Protein AF-K8FF45-F1 (afdb_monomer_lite)

pLDDT: mean 75.23, std 21.47, range [30.33, 97.06]

Foldseek 3Di:
DWDFDFDDDDDDDDDDDDPQRFRFGPDVLADPQLVVLVVVLVVLVVVLVVLVVVLVVLPPQDDPPDPPVVVVVVVVVPPPPPPPPDDDDDDDDDDDDDDDDPDPPDVVVVVVVVVVVCVVVVVVVVVVVVVVVVVVVVVVVVVVVVVVVVVVVVVVVVVSVVVVVVSVVVSVVSVVVSLVSLLVSLVSLLVSLVSSLVSQVVLLVVLWAWDPDPVIGTTHRPDDDPVSVVRSVCSNVVSVVVSVVSNVVSVVSNVVSVVVVVD

InterPro domains:
  IPR006786 Pinin/SDK/MemA protein [PF04696] (108-235)
  IPR039853 Pinin [PTHR12707] (63-254)

Structure (mmCIF, N/CA/C/O backbone):
data_AF-K8FF45-F1
#
_entry.id   AF-K8FF45-F1
#
loop_
_atom_site.group_PDB
_atom_site.id
_atom_site.type_symbol
_atom_site.label_atom_id
_atom_site.label_alt_id
_atom_site.label_comp_id
_atom_site.label_asym_id
_atom_site.label_entity_id
_atom_site.label_seq_id
_atom_site.pdbx_PDB_ins_code
_atom_site.Cartn_x
_atom_site.Cartn_y
_atom_site.Cartn_z
_atom_site.occupancy
_atom_site.B_iso_or_equiv
_atom_site.auth_seq_id
_atom_site.auth_comp_id
_atom_site.auth_asym_id
_atom_site.auth_atom_id
_atom_site.pdbx_PDB_model_num
ATOM 1 N N . MET A 1 1 ? -33.311 -4.507 12.250 1.00 33.06 1 MET A N 1
ATOM 2 C CA . MET A 1 1 ? -34.206 -5.631 12.604 1.00 33.06 1 MET A CA 1
ATOM 3 C C . MET A 1 1 ? -33.525 -6.469 13.678 1.00 33.06 1 MET A C 1
ATOM 5 O O . MET A 1 1 ? -32.513 -7.090 13.396 1.00 33.06 1 MET A O 1
ATOM 9 N N . THR A 1 2 ? -34.001 -6.405 14.920 1.00 33.44 2 THR A N 1
ATOM 10 C CA . THR A 1 2 ? -33.490 -7.193 16.054 1.00 33.44 2 THR A CA 1
ATOM 11 C C . THR A 1 2 ? -34.093 -8.595 16.015 1.00 33.44 2 THR A C 1
ATOM 13 O O . THR A 1 2 ? -35.313 -8.723 16.099 1.00 33.44 2 THR A O 1
ATOM 16 N N . GLN A 1 3 ? -33.271 -9.638 15.885 1.00 30.33 3 GLN A N 1
ATOM 17 C CA . GLN A 1 3 ? -33.731 -11.019 16.048 1.00 30.33 3 GLN A CA 1
ATOM 18 C C . GLN A 1 3 ? -33.554 -11.430 17.513 1.00 30.33 3 GLN A C 1
ATOM 20 O O . GLN A 1 3 ? -32.437 -11.502 18.023 1.00 30.33 3 GLN A O 1
ATOM 25 N N . THR A 1 4 ? -34.669 -11.662 18.202 1.00 32.16 4 THR A N 1
ATOM 26 C CA . THR A 1 4 ? -34.685 -12.222 19.556 1.00 32.16 4 THR A CA 1
ATOM 27 C C . THR A 1 4 ? -34.889 -13.726 19.435 1.00 32.16 4 THR A C 1
ATOM 29 O O . THR A 1 4 ? -36.004 -14.176 19.186 1.00 32.16 4 THR A O 1
ATOM 32 N N . THR A 1 5 ? -33.824 -14.505 19.608 1.00 37.59 5 THR A N 1
ATOM 33 C CA . THR A 1 5 ? -33.909 -15.972 19.601 1.00 37.59 5 THR A CA 1
ATOM 34 C C . THR A 1 5 ? -33.889 -16.486 21.036 1.00 37.59 5 THR A C 1
ATOM 36 O O . THR A 1 5 ? -32.871 -16.417 21.724 1.00 37.59 5 THR A O 1
ATOM 39 N N . THR A 1 6 ? -35.023 -17.003 21.507 1.00 33.28 6 THR A N 1
ATOM 40 C CA . THR A 1 6 ? -35.140 -17.667 22.812 1.00 33.28 6 THR A CA 1
ATOM 41 C C . THR A 1 6 ? -34.757 -19.140 22.664 1.00 33.28 6 THR A C 1
ATOM 43 O O . THR A 1 6 ? -35.472 -19.910 22.033 1.00 33.28 6 THR A O 1
ATOM 46 N N . TYR A 1 7 ? -33.621 -19.545 23.237 1.00 31.34 7 TYR A N 1
ATOM 47 C CA . TYR A 1 7 ? -33.186 -20.945 23.244 1.00 31.34 7 TYR A CA 1
ATOM 48 C C . TYR A 1 7 ? -33.781 -21.700 24.443 1.00 31.34 7 TYR A C 1
ATOM 50 O O . TYR A 1 7 ? -33.418 -21.436 25.591 1.00 31.34 7 TYR A O 1
ATOM 58 N N . HIS A 1 8 ? -34.642 -22.685 24.180 1.00 33.75 8 HIS A N 1
ATOM 59 C CA . HIS A 1 8 ? -35.065 -23.674 25.173 1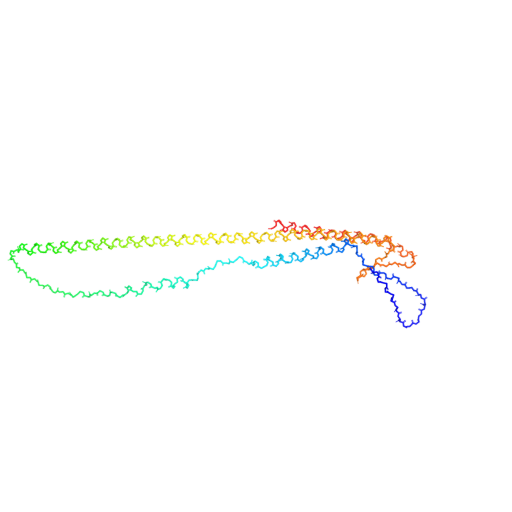.00 33.75 8 HIS A CA 1
ATOM 60 C C . HIS A 1 8 ? -34.064 -24.832 25.205 1.00 33.75 8 HIS A C 1
ATOM 62 O O . HIS A 1 8 ? -34.003 -25.643 24.285 1.00 33.75 8 HIS A O 1
ATOM 68 N N . HIS A 1 9 ? -33.280 -24.924 26.278 1.00 36.09 9 HIS A N 1
ATOM 69 C CA . HIS A 1 9 ? -32.485 -26.118 26.550 1.00 36.09 9 HIS A CA 1
ATOM 70 C C . HIS A 1 9 ? -33.385 -27.153 27.223 1.00 36.09 9 HIS A C 1
ATOM 72 O O . HIS A 1 9 ? -33.679 -27.046 28.412 1.00 36.09 9 HIS A O 1
ATOM 78 N N . SER A 1 10 ? -33.822 -28.154 26.461 1.00 38.34 10 SER A N 1
ATOM 79 C CA . SER A 1 10 ? -34.392 -29.373 27.028 1.00 38.34 10 SER A CA 1
ATOM 80 C C . SER A 1 10 ? -33.254 -30.364 27.269 1.00 38.34 10 SER A C 1
ATOM 82 O O . SER A 1 10 ? -32.722 -30.960 26.334 1.00 38.34 10 SER A O 1
ATOM 84 N N . ARG A 1 11 ? -32.834 -30.507 28.528 1.00 40.84 11 ARG A N 1
ATOM 85 C CA . ARG A 1 11 ? -32.063 -31.662 28.997 1.00 40.84 11 ARG A CA 1
ATOM 86 C C . ARG A 1 11 ? -32.792 -32.246 30.198 1.00 40.84 11 ARG A C 1
ATOM 88 O O . ARG A 1 11 ? -32.971 -31.566 31.204 1.00 40.84 11 ARG A O 1
ATOM 95 N N . GLY A 1 12 ? -33.236 -33.491 30.051 1.00 36.78 12 GLY A N 1
ATOM 96 C CA . GLY A 1 12 ? -33.755 -34.295 31.149 1.00 36.78 12 GLY A CA 1
ATOM 97 C C . GLY A 1 12 ? -32.671 -34.577 32.191 1.00 36.78 12 GLY A C 1
ATOM 98 O O . GLY A 1 12 ? -31.500 -34.735 31.846 1.00 36.78 12 GLY A O 1
ATOM 99 N N . GLY A 1 13 ? -33.088 -34.635 33.456 1.00 32.84 13 GLY A N 1
ATOM 100 C CA . GLY A 1 13 ? -32.248 -34.957 34.611 1.00 32.84 13 GLY A CA 1
ATOM 101 C C . GLY A 1 13 ? -32.478 -33.984 35.766 1.00 32.84 13 GLY A C 1
ATOM 102 O O . GLY A 1 13 ? -31.977 -32.866 35.752 1.00 32.84 13 GLY A O 1
ATOM 103 N N . HIS A 1 14 ? -33.272 -34.405 36.751 1.00 39.03 14 HIS A N 1
ATOM 104 C CA . HIS A 1 14 ? -33.647 -33.641 37.943 1.00 39.03 14 HIS A CA 1
ATOM 105 C C . HIS A 1 14 ? -32.437 -33.113 38.740 1.00 39.03 14 HIS A C 1
ATOM 107 O O . HIS A 1 14 ? -31.579 -33.890 39.141 1.00 39.03 14 HIS A O 1
ATOM 113 N N . THR A 1 15 ? -32.405 -31.810 39.040 1.00 39.34 15 THR A N 1
ATOM 114 C CA . THR A 1 15 ? -32.463 -31.221 40.399 1.00 39.34 15 THR A CA 1
ATOM 115 C C . THR A 1 15 ? -32.411 -29.683 40.311 1.00 39.34 15 THR A C 1
ATOM 117 O O . THR A 1 15 ? -31.692 -29.116 39.500 1.00 39.34 15 THR A O 1
ATOM 120 N N . ASN A 1 16 ? -33.222 -29.029 41.150 1.00 33.03 16 ASN A N 1
ATOM 121 C CA . ASN A 1 16 ? -33.376 -27.584 41.376 1.00 33.03 16 ASN A CA 1
ATOM 122 C C . ASN A 1 16 ? -33.708 -26.665 40.183 1.00 33.03 16 ASN A C 1
ATOM 124 O O . ASN A 1 16 ? -32.866 -26.230 39.400 1.00 33.03 16 ASN A O 1
ATOM 128 N N . GLN A 1 17 ? -34.982 -26.266 40.139 1.00 38.97 17 GLN A N 1
ATOM 129 C CA . GLN A 1 17 ? -35.488 -25.179 39.313 1.00 38.97 17 GLN A CA 1
ATOM 130 C C . GLN A 1 17 ? -34.824 -23.845 39.691 1.00 38.97 17 GLN A C 1
ATOM 132 O O . GLN A 1 17 ? -35.221 -23.178 40.642 1.00 38.97 17 GLN A O 1
ATOM 137 N N . HIS A 1 18 ? -33.888 -23.390 38.867 1.00 33.56 18 HIS A N 1
ATOM 138 C CA . HIS A 1 18 ? -33.707 -21.966 38.622 1.00 33.56 18 HIS A CA 1
ATOM 139 C C . HIS A 1 18 ? -34.060 -21.698 37.161 1.00 33.56 18 HIS A C 1
ATOM 141 O O . HIS A 1 18 ? -33.282 -21.986 36.255 1.00 33.56 18 HIS A O 1
ATOM 147 N N . GLN A 1 19 ? -35.245 -21.129 36.918 1.00 38.09 19 GLN A N 1
ATOM 148 C CA . GLN A 1 19 ? -35.605 -20.537 35.626 1.00 38.09 19 GLN A CA 1
ATOM 149 C C . GLN A 1 19 ? -34.778 -19.257 35.397 1.00 38.09 19 GLN A C 1
ATOM 151 O O . GLN A 1 19 ? -35.269 -18.132 35.457 1.00 38.09 19 GLN A O 1
ATOM 156 N N . GLY A 1 20 ? -33.478 -19.415 35.170 1.00 36.31 20 GLY A N 1
ATOM 157 C CA . GLY A 1 20 ? -32.554 -18.336 34.843 1.00 36.31 20 GLY A CA 1
ATOM 158 C C . GLY A 1 20 ? -32.490 -18.107 33.339 1.00 36.31 20 GLY A C 1
ATOM 159 O O . GLY A 1 20 ? -31.448 -18.330 32.738 1.00 36.31 20 GLY A O 1
ATOM 160 N N . GLY A 1 21 ? -33.586 -17.698 32.694 1.00 39.88 21 GLY A N 1
ATOM 161 C CA . GLY A 1 21 ? -33.514 -17.339 31.272 1.00 39.88 21 GLY A CA 1
ATOM 162 C C . GLY A 1 21 ? -32.612 -16.115 31.097 1.00 39.88 21 GLY A C 1
ATOM 163 O O . GLY A 1 21 ? -33.013 -15.036 31.500 1.00 39.88 21 GLY A O 1
ATOM 164 N N . ALA A 1 22 ? -31.405 -16.232 30.555 1.00 46.12 22 ALA A N 1
ATOM 165 C CA . ALA A 1 22 ? -30.610 -15.060 30.189 1.00 46.12 22 ALA A CA 1
ATOM 166 C C . ALA A 1 22 ? -31.159 -14.484 28.876 1.00 46.12 22 ALA A C 1
ATOM 168 O O . ALA A 1 22 ? -31.323 -15.214 27.900 1.00 46.12 22 ALA A O 1
ATOM 169 N N . THR A 1 23 ? -31.458 -13.185 28.837 1.00 46.25 23 THR A N 1
ATOM 170 C CA . THR A 1 23 ? -31.798 -12.517 27.576 1.00 46.25 23 THR A CA 1
ATOM 171 C C . THR A 1 23 ? -30.495 -12.266 26.820 1.00 46.25 23 THR A C 1
ATOM 173 O O . THR A 1 23 ? -29.765 -11.325 27.126 1.00 46.25 23 THR A O 1
ATOM 176 N N . ILE A 1 24 ? -30.176 -13.139 25.864 1.00 46.28 24 ILE A N 1
ATOM 177 C CA . ILE A 1 24 ? -29.028 -12.975 24.968 1.00 46.28 24 ILE A CA 1
ATOM 178 C C . ILE A 1 24 ? -29.504 -12.145 23.776 1.00 46.28 24 ILE A C 1
ATOM 180 O O . ILE A 1 24 ? -30.112 -12.661 22.843 1.00 46.28 24 ILE A O 1
ATOM 184 N N . THR A 1 25 ? -29.267 -10.838 23.817 1.00 40.88 25 THR A N 1
ATOM 185 C CA . THR A 1 25 ? -29.455 -9.976 22.647 1.00 40.88 25 THR A CA 1
ATOM 186 C C . THR A 1 25 ? -28.235 -10.104 21.741 1.00 40.88 25 THR A C 1
ATOM 188 O O . THR A 1 25 ? -27.174 -9.577 22.071 1.00 40.88 25 THR A O 1
ATOM 191 N N . GLN A 1 26 ? -28.378 -10.774 20.595 1.00 41.88 26 GLN A N 1
ATOM 192 C CA . GLN A 1 26 ? -27.430 -10.643 19.486 1.00 41.88 26 GLN A CA 1
ATOM 193 C C . GLN A 1 26 ? -27.719 -9.323 18.759 1.00 41.88 26 GLN A C 1
ATOM 195 O O . GLN A 1 26 ? -28.357 -9.288 17.711 1.00 41.88 26 GLN A O 1
ATOM 200 N N . SER A 1 27 ? -27.308 -8.207 19.360 1.00 44.47 27 SER A N 1
ATOM 201 C CA . SER A 1 27 ? -27.214 -6.950 18.619 1.00 44.47 27 SER A CA 1
ATOM 202 C C . SER A 1 27 ? -26.023 -7.041 17.661 1.00 44.47 27 SER A C 1
ATOM 204 O O . SER A 1 27 ? -25.009 -7.637 18.039 1.00 44.47 27 SER A O 1
ATOM 206 N N . PRO A 1 28 ? -26.084 -6.442 16.456 1.00 51.06 28 PRO A N 1
ATOM 207 C CA . PRO A 1 28 ? -24.868 -6.182 15.702 1.00 51.06 28 PRO A CA 1
ATOM 208 C C . PRO A 1 28 ? -24.023 -5.260 16.587 1.00 51.06 28 PRO A C 1
ATOM 210 O O . PRO A 1 28 ? -24.402 -4.128 16.867 1.00 51.06 28 PRO A O 1
ATOM 213 N N . SER A 1 29 ? -22.959 -5.818 17.160 1.00 65.25 29 SER A N 1
ATOM 214 C CA . SER A 1 29 ? -22.166 -5.204 18.234 1.00 65.25 29 SER A CA 1
ATOM 215 C C . SER A 1 29 ? -21.350 -3.993 17.769 1.00 65.25 29 SER A C 1
ATOM 217 O O . SER A 1 29 ? -20.719 -3.341 18.598 1.00 65.25 29 SER A O 1
ATOM 219 N N . ASP A 1 30 ? -21.340 -3.718 16.469 1.00 76.06 30 ASP A N 1
ATOM 220 C CA . ASP A 1 30 ? -20.565 -2.656 15.848 1.00 76.06 30 ASP A CA 1
ATOM 221 C C . ASP A 1 30 ? -21.481 -1.470 15.522 1.00 76.06 30 ASP A C 1
ATOM 223 O O . ASP A 1 30 ? -22.564 -1.644 14.956 1.00 76.06 30 ASP A O 1
ATOM 227 N N . SER A 1 31 ? -21.042 -0.254 15.846 1.00 85.00 31 SER A N 1
ATOM 228 C CA . SER A 1 31 ? -21.657 0.959 15.303 1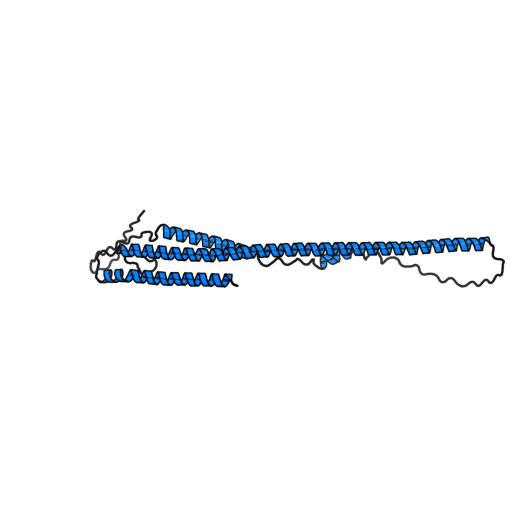.00 85.00 31 SER A CA 1
ATOM 229 C C . SER A 1 31 ? -21.519 1.010 13.779 1.00 85.00 31 SER A C 1
ATOM 231 O O . SER A 1 31 ? -20.641 0.370 13.197 1.00 85.00 31 SER A O 1
ATOM 233 N N . ALA A 1 32 ? -22.358 1.818 13.121 1.00 88.06 32 ALA A N 1
ATOM 234 C CA . ALA A 1 32 ? -22.231 2.077 11.684 1.00 88.06 32 ALA A CA 1
ATOM 235 C C . ALA A 1 32 ? -20.806 2.533 11.316 1.00 88.06 32 ALA A C 1
ATOM 237 O O . ALA A 1 32 ? -20.228 2.008 10.371 1.00 88.06 32 ALA A O 1
ATOM 238 N N . ALA A 1 33 ? -20.198 3.391 12.143 1.00 88.56 33 ALA A N 1
ATOM 239 C CA . ALA A 1 33 ? -18.813 3.831 11.981 1.00 88.56 33 ALA A CA 1
ATOM 240 C C . ALA A 1 33 ? -17.812 2.661 12.030 1.00 88.56 33 ALA A C 1
ATOM 242 O O . ALA A 1 33 ? -16.949 2.550 11.161 1.00 88.56 33 ALA A O 1
ATOM 243 N N . THR A 1 34 ? -17.943 1.744 12.995 1.00 90.06 34 THR A N 1
ATOM 244 C CA . THR A 1 34 ? -17.098 0.539 13.065 1.00 90.06 34 THR A CA 1
ATOM 245 C C . THR A 1 34 ? -17.264 -0.342 11.822 1.00 90.06 34 THR A C 1
ATOM 247 O O . THR A 1 34 ? -16.279 -0.884 11.317 1.00 90.06 34 THR A O 1
ATOM 250 N N . VAL A 1 35 ? -18.489 -0.490 11.307 1.00 89.94 35 VAL A N 1
ATOM 251 C CA . VAL A 1 35 ? -18.756 -1.267 10.086 1.00 89.94 35 VAL A CA 1
ATOM 252 C C . VAL A 1 35 ? -18.114 -0.606 8.864 1.00 89.94 35 VAL A C 1
ATOM 254 O O . VAL A 1 35 ? -17.390 -1.281 8.136 1.00 89.94 35 VAL A O 1
ATOM 257 N N . GLU A 1 36 ? -18.293 0.703 8.682 1.00 91.75 36 GLU A N 1
ATOM 258 C CA . GLU A 1 36 ? -17.671 1.483 7.600 1.00 91.75 36 GLU A CA 1
ATOM 259 C C . GLU A 1 36 ? -16.134 1.431 7.654 1.00 91.75 36 GLU A C 1
ATOM 261 O O . GLU A 1 36 ? -15.444 1.318 6.639 1.00 91.75 36 GLU A O 1
ATOM 266 N N . LEU A 1 37 ? -15.552 1.450 8.853 1.00 92.75 37 LEU A N 1
ATOM 267 C CA . LEU A 1 37 ? -14.105 1.312 9.016 1.00 92.75 37 LEU A CA 1
ATOM 268 C C . LEU A 1 37 ? -13.614 -0.092 8.639 1.00 92.75 37 LEU A C 1
ATOM 270 O O . LEU A 1 37 ? -12.532 -0.233 8.070 1.00 92.75 37 LEU A O 1
ATOM 274 N N . LYS A 1 38 ? -14.401 -1.141 8.909 1.00 92.19 38 LYS A N 1
ATOM 275 C CA . LYS A 1 38 ? -14.076 -2.510 8.475 1.00 92.19 38 LYS A CA 1
ATOM 276 C C . LYS A 1 38 ? -14.168 -2.662 6.958 1.00 92.19 38 LYS A C 1
ATOM 278 O O . LYS A 1 38 ? -13.292 -3.310 6.384 1.00 92.19 38 LYS A O 1
ATOM 283 N N . THR A 1 39 ? -15.184 -2.080 6.317 1.00 93.19 39 THR A N 1
ATOM 284 C CA . THR A 1 39 ? -15.339 -2.140 4.854 1.00 93.19 39 THR A CA 1
ATOM 285 C C . THR A 1 39 ? -14.220 -1.378 4.156 1.00 93.19 39 THR A C 1
ATOM 287 O O . THR A 1 39 ? -13.539 -1.953 3.313 1.00 93.19 39 THR A O 1
ATOM 290 N N . THR A 1 40 ? -13.924 -0.152 4.588 1.00 93.81 40 THR A N 1
ATOM 291 C CA . THR A 1 40 ? -12.818 0.641 4.020 1.00 93.81 40 THR A CA 1
ATOM 292 C C . THR A 1 40 ? -11.458 -0.044 4.193 1.00 93.81 40 THR A C 1
ATOM 294 O O . THR A 1 40 ? -10.653 -0.067 3.267 1.00 93.81 40 THR A O 1
ATOM 297 N N . LEU A 1 41 ? -11.189 -0.681 5.340 1.00 94.50 41 LEU A N 1
ATOM 298 C CA . LEU A 1 41 ? -9.981 -1.501 5.522 1.00 94.50 41 LEU A CA 1
ATOM 299 C C . LEU A 1 41 ? -9.924 -2.705 4.580 1.00 94.50 41 LEU A C 1
ATOM 301 O O . LEU A 1 41 ? -8.834 -3.105 4.171 1.00 94.50 41 LEU A O 1
ATOM 305 N N . HIS A 1 42 ? -11.067 -3.319 4.280 1.00 94.31 42 HIS A N 1
ATOM 306 C CA . HIS A 1 42 ? -11.134 -4.435 3.345 1.00 94.31 42 HIS A CA 1
ATOM 307 C C . HIS A 1 42 ? -10.824 -3.982 1.915 1.00 94.31 42 HIS A C 1
ATOM 309 O O . HIS A 1 42 ? -9.979 -4.593 1.266 1.00 94.31 42 HIS A O 1
ATOM 315 N N . GLU A 1 43 ? -11.423 -2.878 1.470 1.00 94.81 43 GLU A N 1
ATOM 316 C CA . GLU A 1 43 ? -11.157 -2.263 0.164 1.00 94.81 43 GLU A CA 1
ATOM 317 C C . GLU A 1 43 ? -9.680 -1.868 0.023 1.00 94.81 43 GLU A C 1
ATOM 319 O O . GLU A 1 43 ? -9.021 -2.232 -0.950 1.00 94.81 43 GLU A O 1
ATOM 324 N N . LEU A 1 44 ? -9.100 -1.218 1.040 1.00 95.06 44 LEU A N 1
ATOM 325 C CA . LEU A 1 44 ? -7.673 -0.876 1.031 1.00 95.06 44 LEU A CA 1
ATOM 326 C C . LEU A 1 44 ? -6.777 -2.117 0.908 1.00 95.06 44 LEU A C 1
ATOM 328 O O . LEU A 1 44 ? -5.793 -2.092 0.172 1.00 95.06 44 LEU A O 1
ATOM 332 N N . ARG A 1 45 ? -7.117 -3.229 1.573 1.00 93.88 45 ARG A N 1
ATOM 333 C CA . ARG A 1 45 ? -6.365 -4.487 1.416 1.00 93.88 45 ARG A CA 1
ATOM 334 C C . ARG A 1 45 ? -6.439 -5.039 -0.004 1.00 93.88 45 ARG A C 1
ATOM 336 O O . ARG A 1 45 ? -5.407 -5.481 -0.497 1.00 93.88 45 ARG A O 1
ATOM 343 N N . GLN A 1 46 ? -7.607 -4.986 -0.643 1.00 95.88 46 GLN A N 1
ATOM 344 C CA . GLN A 1 46 ? -7.767 -5.420 -2.034 1.00 95.88 46 GLN A CA 1
ATOM 345 C C . GLN A 1 46 ? -6.899 -4.572 -2.972 1.00 95.88 46 GLN A C 1
ATOM 347 O O . GLN A 1 46 ? -6.065 -5.114 -3.690 1.00 95.88 46 GLN A O 1
ATOM 352 N N . THR A 1 47 ? -6.984 -3.240 -2.880 1.00 95.62 47 THR A N 1
ATOM 353 C CA . THR A 1 47 ? -6.170 -2.338 -3.725 1.00 95.62 47 THR A CA 1
ATOM 354 C C . THR A 1 47 ? -4.661 -2.545 -3.534 1.00 95.62 47 THR A C 1
ATOM 356 O O . THR A 1 47 ? -3.879 -2.492 -4.484 1.00 95.62 47 THR A O 1
ATOM 359 N N . ARG A 1 48 ? -4.224 -2.827 -2.301 1.00 95.69 48 ARG A N 1
ATOM 360 C CA . ARG A 1 48 ? -2.828 -3.148 -1.987 1.00 95.69 48 ARG A CA 1
ATOM 361 C C . ARG A 1 48 ? -2.381 -4.467 -2.623 1.00 95.69 48 ARG A C 1
ATOM 363 O O . ARG A 1 48 ? -1.224 -4.583 -3.030 1.00 95.69 48 ARG A O 1
ATOM 370 N N . GLU A 1 49 ? -3.256 -5.466 -2.659 1.00 95.31 49 GLU A N 1
ATOM 371 C CA . GLU A 1 49 ? -2.993 -6.759 -3.293 1.00 95.31 49 GLU A CA 1
ATOM 372 C C . GLU A 1 49 ? -2.884 -6.610 -4.814 1.00 95.31 49 GLU A C 1
ATOM 374 O O . GLU A 1 49 ? -1.887 -7.048 -5.383 1.00 95.31 49 GLU A O 1
ATOM 379 N N . GLU A 1 50 ? -3.793 -5.856 -5.435 1.00 96.19 50 GLU A N 1
ATOM 380 C CA . GLU A 1 50 ? -3.741 -5.511 -6.863 1.00 96.19 50 GLU A CA 1
ATOM 381 C C . GLU A 1 50 ? -2.416 -4.839 -7.248 1.00 96.19 50 GLU A C 1
ATOM 383 O O . GLU A 1 50 ? -1.751 -5.259 -8.194 1.00 96.19 50 GLU A O 1
ATOM 388 N N . ILE A 1 51 ? -1.972 -3.838 -6.479 1.00 94.31 51 ILE A N 1
ATOM 389 C CA . ILE A 1 51 ? -0.677 -3.178 -6.716 1.00 94.31 51 ILE A CA 1
ATOM 390 C C . ILE A 1 51 ? 0.482 -4.148 -6.497 1.00 94.31 51 ILE A C 1
ATOM 392 O O . ILE A 1 51 ? 1.456 -4.134 -7.250 1.00 94.31 51 ILE A O 1
ATOM 396 N N . SER A 1 52 ? 0.397 -5.007 -5.478 1.00 93.69 52 SER A N 1
ATOM 397 C CA . SER A 1 52 ? 1.429 -6.014 -5.244 1.00 93.69 52 SER A CA 1
ATOM 398 C C . SER A 1 52 ? 1.553 -6.974 -6.423 1.00 93.69 52 SER A C 1
ATOM 400 O O . SER A 1 52 ? 2.670 -7.385 -6.744 1.00 93.69 52 SER A O 1
ATOM 402 N N . ASP A 1 53 ? 0.440 -7.349 -7.040 1.00 94.62 53 ASP A N 1
ATOM 403 C CA . ASP A 1 53 ? 0.420 -8.230 -8.197 1.00 94.62 53 ASP A CA 1
ATOM 404 C C . ASP A 1 53 ? 0.865 -7.502 -9.464 1.00 94.62 53 ASP A C 1
ATOM 406 O O . ASP A 1 53 ? 1.617 -8.080 -10.250 1.00 94.62 53 ASP A O 1
ATOM 410 N N . GLU A 1 54 ? 0.554 -6.211 -9.612 1.00 93.75 54 GLU A N 1
ATOM 411 C CA . GLU A 1 54 ? 1.117 -5.389 -10.685 1.00 93.75 54 GLU A CA 1
ATOM 412 C C . GLU A 1 54 ? 2.651 -5.329 -10.582 1.00 93.75 54 GLU A C 1
ATOM 414 O O . GLU A 1 54 ? 3.345 -5.597 -11.565 1.00 93.75 54 GLU A O 1
ATOM 419 N N . ILE A 1 55 ? 3.205 -5.096 -9.386 1.00 91.00 55 ILE A N 1
ATOM 420 C CA . ILE A 1 55 ? 4.661 -5.096 -9.155 1.00 91.00 55 ILE A CA 1
ATOM 421 C C . ILE A 1 55 ? 5.283 -6.454 -9.509 1.00 91.00 55 ILE A C 1
ATOM 423 O O . ILE A 1 55 ? 6.347 -6.498 -10.134 1.00 91.00 55 ILE A O 1
ATOM 427 N N . LYS A 1 56 ? 4.641 -7.567 -9.129 1.00 90.88 56 LYS A N 1
ATOM 428 C CA . LYS A 1 56 ? 5.112 -8.918 -9.484 1.00 90.88 56 LYS A CA 1
ATOM 429 C C . LYS A 1 56 ? 5.043 -9.157 -10.994 1.00 90.88 56 LYS A C 1
ATOM 431 O O . LYS A 1 56 ? 5.970 -9.747 -11.543 1.00 90.88 56 LYS A O 1
ATOM 436 N N . SER A 1 57 ? 3.980 -8.689 -11.652 1.00 90.12 57 SER A N 1
ATOM 437 C CA . SER A 1 57 ? 3.748 -8.872 -13.091 1.00 90.12 57 SER A CA 1
ATOM 438 C C . SER A 1 57 ? 4.789 -8.167 -13.959 1.00 90.12 57 SER A C 1
ATOM 440 O O . SER A 1 57 ? 5.135 -8.673 -15.024 1.00 90.12 57 SER A O 1
ATOM 442 N N . LEU A 1 58 ? 5.338 -7.040 -13.486 1.00 85.44 58 LEU A N 1
ATOM 443 C CA . LEU A 1 58 ? 6.430 -6.350 -14.170 1.00 85.44 58 LEU A CA 1
ATOM 444 C C . LEU A 1 58 ? 7.667 -7.260 -14.291 1.00 85.44 58 LEU A C 1
ATOM 446 O O . LEU A 1 58 ? 8.330 -7.263 -15.327 1.00 85.44 58 LEU A O 1
ATOM 450 N N . GLY A 1 59 ? 7.927 -8.102 -13.285 1.00 78.00 59 GLY A N 1
ATOM 451 C CA . GLY A 1 59 ? 9.009 -9.083 -13.308 1.00 78.00 59 GLY A CA 1
ATOM 452 C C . GLY A 1 59 ? 10.415 -8.467 -13.197 1.00 78.00 59 GLY A C 1
ATOM 453 O O . GLY A 1 59 ? 10.598 -7.349 -12.704 1.00 78.00 59 GLY A O 1
ATOM 454 N N . PRO A 1 60 ? 11.471 -9.208 -13.569 1.00 76.38 60 PRO 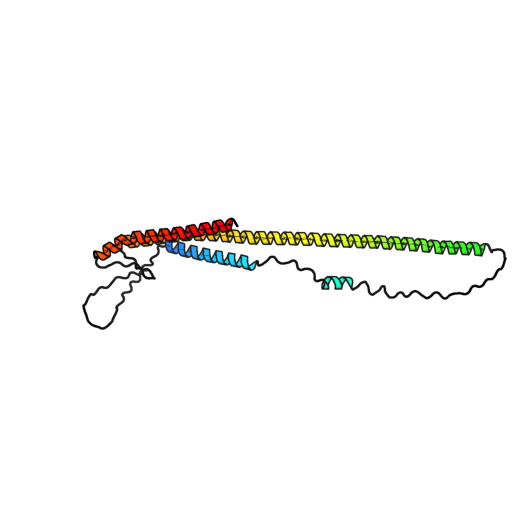A N 1
ATOM 455 C CA . PRO A 1 60 ? 12.815 -8.657 -13.712 1.00 76.38 60 PRO A CA 1
ATOM 456 C C . PRO A 1 60 ? 12.957 -7.884 -15.033 1.00 76.38 60 PRO A C 1
ATOM 458 O O . PRO A 1 60 ? 12.302 -8.211 -16.019 1.00 76.38 60 PRO A O 1
ATOM 461 N N . ILE A 1 61 ? 13.864 -6.897 -15.073 1.00 70.62 61 ILE A N 1
ATOM 462 C CA . ILE A 1 61 ? 14.127 -6.092 -16.280 1.00 70.62 61 ILE A CA 1
ATOM 463 C C . ILE A 1 61 ? 14.338 -7.018 -17.491 1.00 70.62 61 ILE A C 1
ATOM 465 O O . ILE A 1 61 ? 15.236 -7.872 -17.438 1.00 70.62 61 ILE A O 1
ATOM 469 N N . PRO A 1 62 ? 13.583 -6.833 -18.590 1.00 68.94 62 PRO A N 1
ATOM 470 C CA . PRO A 1 62 ? 13.797 -7.577 -19.821 1.00 68.94 62 PRO A CA 1
ATOM 471 C C . PRO A 1 62 ? 15.254 -7.462 -20.272 1.00 68.94 62 PRO A C 1
ATOM 473 O O . PRO A 1 62 ? 15.752 -6.371 -20.543 1.00 68.94 62 PRO A O 1
ATOM 476 N N . ARG A 1 63 ? 15.969 -8.591 -20.328 1.00 70.06 63 ARG A N 1
ATOM 477 C CA . ARG A 1 63 ? 17.353 -8.614 -20.818 1.00 70.06 63 ARG A CA 1
ATOM 478 C C . ARG A 1 63 ? 17.358 -8.315 -22.315 1.00 70.06 63 ARG A C 1
ATOM 480 O O . ARG A 1 63 ? 16.568 -8.895 -23.058 1.00 70.06 63 ARG A O 1
ATOM 487 N N . ARG A 1 64 ? 18.297 -7.477 -22.770 1.00 67.50 64 ARG A N 1
ATOM 488 C CA . ARG A 1 64 ? 18.567 -7.278 -24.203 1.00 67.50 64 ARG A CA 1
ATOM 489 C C . ARG A 1 64 ? 18.740 -8.648 -24.868 1.00 67.50 64 ARG A C 1
ATOM 491 O O . ARG A 1 64 ? 19.670 -9.379 -24.514 1.00 67.50 64 ARG A O 1
ATOM 498 N N . LYS A 1 65 ? 17.869 -8.999 -25.823 1.00 62.97 65 LYS A N 1
ATOM 499 C CA . LYS A 1 65 ? 18.111 -10.145 -26.708 1.00 62.97 65 LYS A CA 1
ATOM 500 C C . LYS A 1 65 ? 19.412 -9.844 -27.447 1.00 62.97 65 LYS A C 1
ATOM 502 O O . LYS A 1 65 ? 19.469 -8.926 -28.261 1.00 62.97 65 LYS A O 1
ATOM 507 N N . LYS A 1 66 ? 20.491 -10.547 -27.101 1.00 55.47 66 LYS A N 1
ATOM 508 C CA . LYS A 1 66 ? 21.681 -10.556 -27.952 1.00 55.47 66 LYS A CA 1
ATOM 509 C C . LYS A 1 66 ? 21.227 -11.205 -29.255 1.00 55.47 66 LYS A C 1
ATOM 511 O O . LYS A 1 66 ? 20.693 -12.310 -29.194 1.00 55.47 66 LYS A O 1
ATOM 516 N N . GLN A 1 67 ? 21.391 -10.521 -30.387 1.00 50.25 67 GLN A N 1
ATOM 517 C CA . GLN A 1 67 ? 21.306 -11.195 -31.680 1.00 50.25 67 GLN A CA 1
ATOM 518 C C . GLN A 1 67 ? 22.204 -12.427 -31.592 1.00 50.25 67 GLN A C 1
ATOM 520 O O . GLN A 1 67 ? 23.368 -12.325 -31.184 1.00 50.25 67 GLN A O 1
ATOM 525 N N . SER A 1 68 ? 21.617 -13.594 -31.840 1.00 43.50 68 SER A N 1
ATOM 526 C CA . SER A 1 68 ? 22.353 -14.847 -31.807 1.00 43.50 68 SER A CA 1
ATOM 527 C C . SER A 1 68 ? 23.473 -14.754 -32.836 1.00 43.50 68 SER A C 1
ATOM 529 O O . SER A 1 68 ? 23.267 -14.264 -33.946 1.00 43.50 68 SER A O 1
ATOM 531 N N . SER A 1 69 ? 24.663 -15.246 -32.497 1.00 51.00 69 SER A N 1
ATOM 532 C CA . SER A 1 69 ? 25.779 -15.363 -33.443 1.00 51.00 69 SER A CA 1
ATOM 533 C C . SER A 1 69 ? 25.402 -16.134 -34.716 1.00 51.00 69 SER A C 1
ATOM 535 O O . SER A 1 69 ? 26.064 -15.962 -35.734 1.00 51.00 69 SER A O 1
ATOM 537 N N . SER A 1 70 ? 24.321 -16.925 -34.677 1.00 49.94 70 SER A N 1
ATOM 538 C CA . SER A 1 70 ? 23.758 -17.623 -35.836 1.00 49.94 70 SER A CA 1
ATOM 539 C C . SER A 1 70 ? 23.107 -16.697 -36.875 1.00 49.94 70 SER A C 1
ATOM 541 O O . SER A 1 70 ? 23.227 -16.977 -38.060 1.00 49.94 70 SER A O 1
ATOM 543 N N . GLU A 1 71 ? 22.470 -15.585 -36.480 1.00 49.75 71 GLU A N 1
ATOM 544 C CA . GLU A 1 71 ? 21.913 -14.605 -37.440 1.00 49.75 71 GLU A CA 1
ATOM 545 C C . GLU A 1 71 ? 23.031 -13.807 -38.126 1.00 49.75 71 GLU A C 1
ATOM 547 O O . GLU A 1 71 ? 22.960 -13.511 -39.313 1.00 49.75 71 GLU A O 1
ATOM 552 N N . ARG A 1 72 ? 24.127 -13.540 -37.404 1.00 48.44 72 ARG A N 1
ATOM 553 C CA . ARG A 1 72 ? 25.289 -12.801 -37.926 1.00 48.44 72 ARG A CA 1
ATOM 554 C C . ARG A 1 72 ? 26.122 -13.587 -38.946 1.00 48.44 72 ARG A C 1
ATOM 556 O O . ARG A 1 72 ? 26.890 -12.980 -39.687 1.00 48.44 72 ARG A O 1
ATOM 563 N N . GLN A 1 73 ? 26.018 -14.918 -38.956 1.00 47.31 73 GLN A N 1
ATOM 564 C CA . GLN A 1 73 ? 26.723 -15.776 -39.917 1.00 47.31 73 GLN A CA 1
ATOM 565 C C . GLN A 1 73 ? 25.938 -15.997 -41.216 1.00 47.31 73 GLN A C 1
ATOM 567 O O . GLN A 1 73 ? 26.563 -16.225 -42.247 1.00 47.31 73 GLN A O 1
ATOM 572 N N . GLN A 1 74 ? 24.605 -15.874 -41.206 1.00 48.75 74 GLN A N 1
ATOM 573 C CA . GLN A 1 74 ? 23.801 -16.035 -42.424 1.00 48.75 74 GLN A CA 1
ATOM 574 C C . GLN A 1 74 ? 23.934 -14.854 -43.394 1.00 48.75 74 GLN A C 1
ATOM 576 O O . GLN A 1 74 ? 23.948 -15.079 -44.598 1.00 48.75 74 GLN A O 1
ATOM 581 N N . GLU A 1 75 ? 24.123 -13.623 -42.908 1.00 48.06 75 GLU A N 1
ATOM 582 C CA . GLU A 1 75 ? 24.322 -12.462 -43.796 1.00 48.06 75 GLU A CA 1
ATOM 583 C C . GLU A 1 75 ? 25.738 -12.374 -44.393 1.00 48.06 75 GLU A C 1
ATOM 585 O O . GLU A 1 75 ? 25.919 -11.755 -45.435 1.00 48.06 75 GLU A O 1
ATOM 590 N N . ARG A 1 76 ? 26.748 -13.013 -43.782 1.00 45.56 76 ARG A N 1
ATOM 591 C CA . ARG A 1 76 ? 28.130 -13.040 -44.310 1.00 45.56 76 ARG A CA 1
ATOM 592 C C . ARG A 1 76 ? 28.436 -14.219 -45.234 1.00 45.56 76 ARG A C 1
ATOM 594 O O . ARG A 1 76 ? 29.422 -14.162 -45.955 1.00 45.56 76 ARG A O 1
ATOM 601 N N . GLY A 1 77 ? 27.626 -15.276 -45.214 1.00 36.53 77 GLY A N 1
ATOM 602 C CA . GLY A 1 77 ? 27.885 -16.499 -45.983 1.00 36.53 77 GLY A CA 1
ATOM 603 C C . GLY A 1 77 ? 27.540 -16.425 -47.474 1.00 36.53 77 GLY A C 1
ATOM 604 O O . GLY A 1 77 ? 27.737 -17.412 -48.169 1.00 36.53 77 GLY A O 1
ATOM 605 N N . GLY A 1 78 ? 27.003 -15.303 -47.966 1.00 39.75 78 GLY A N 1
ATOM 606 C CA . GLY A 1 78 ? 26.552 -15.170 -49.357 1.00 39.75 78 GLY A CA 1
ATOM 607 C C . GLY A 1 78 ? 27.565 -14.569 -50.336 1.00 39.75 78 GLY A C 1
ATOM 608 O O . GLY A 1 78 ? 27.331 -14.635 -51.535 1.00 39.75 78 GLY A O 1
ATOM 609 N N . GLU A 1 79 ? 28.666 -13.975 -49.860 1.00 43.91 79 GLU A N 1
ATOM 610 C CA . GLU A 1 79 ? 29.567 -13.178 -50.718 1.00 43.91 79 GLU A CA 1
ATOM 611 C C . GLU A 1 79 ? 30.965 -13.798 -50.923 1.00 43.91 79 GLU A C 1
ATOM 613 O O . GLU A 1 79 ? 31.723 -13.308 -51.753 1.00 43.91 79 GLU A O 1
ATOM 618 N N . GLU A 1 80 ? 31.319 -14.887 -50.228 1.00 41.38 80 GLU A N 1
ATOM 619 C CA . GLU A 1 80 ? 32.680 -15.462 -50.281 1.00 41.38 80 GLU A CA 1
ATOM 620 C C . GLU A 1 80 ? 32.835 -16.689 -51.213 1.00 41.38 80 GLU A C 1
ATOM 622 O O . GLU A 1 80 ? 33.961 -17.129 -51.444 1.00 41.38 80 GLU A O 1
ATOM 627 N N . GLU A 1 81 ? 31.761 -17.229 -51.808 1.00 38.25 81 GLU A N 1
ATOM 628 C CA . GLU A 1 81 ? 31.853 -18.427 -52.675 1.00 38.25 81 GLU A CA 1
ATOM 629 C C . GLU A 1 81 ? 32.079 -18.148 -54.178 1.00 38.25 81 GLU A C 1
ATOM 631 O O . GLU A 1 81 ? 32.431 -19.074 -54.909 1.00 38.25 81 GLU A O 1
ATOM 636 N N . GLU A 1 82 ? 31.986 -16.902 -54.665 1.00 40.66 82 GLU A N 1
ATOM 637 C CA . GLU A 1 82 ? 32.205 -16.601 -56.099 1.00 40.66 82 GLU A CA 1
ATOM 638 C C . GLU A 1 82 ? 33.646 -16.181 -56.474 1.00 40.66 82 GLU A C 1
ATOM 640 O O . GLU A 1 82 ? 33.999 -16.208 -57.654 1.00 40.66 82 GLU A O 1
ATOM 645 N N . GLU A 1 83 ? 34.535 -15.867 -55.522 1.00 40.84 83 GLU A N 1
ATOM 646 C CA . GLU A 1 83 ? 35.905 -15.403 -55.844 1.00 40.84 83 GLU A CA 1
ATOM 647 C C . GLU A 1 83 ? 36.959 -16.520 -56.018 1.00 40.84 83 GLU A C 1
ATOM 649 O O . GLU A 1 83 ? 38.079 -16.256 -56.462 1.00 40.84 83 GLU A O 1
ATOM 654 N N . ALA A 1 84 ? 36.630 -17.787 -55.741 1.00 38.91 84 ALA A N 1
ATOM 655 C CA . ALA A 1 84 ? 37.604 -18.889 -55.775 1.00 38.91 84 ALA A CA 1
ATOM 656 C C . ALA A 1 84 ? 37.796 -19.563 -57.154 1.00 38.91 84 ALA A C 1
ATOM 658 O O . ALA A 1 84 ? 38.602 -20.488 -57.276 1.00 38.91 84 ALA A O 1
ATOM 659 N N . MET A 1 85 ? 37.10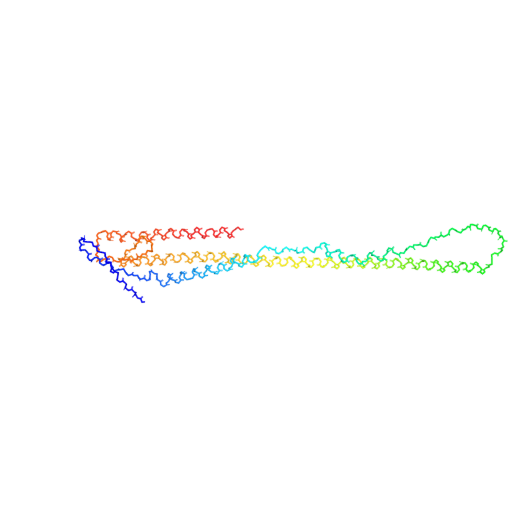9 -19.113 -58.212 1.00 38.41 85 MET A N 1
ATOM 660 C CA . MET A 1 85 ? 37.148 -19.754 -59.536 1.00 38.41 85 MET A CA 1
ATOM 661 C C . MET A 1 85 ? 37.682 -18.828 -60.640 1.00 38.41 85 MET A C 1
ATOM 663 O O . MET A 1 85 ? 37.046 -18.615 -61.663 1.00 38.41 85 MET A O 1
ATOM 667 N N . MET A 1 86 ? 38.898 -18.304 -60.476 1.00 37.75 86 MET A N 1
ATOM 668 C CA . MET A 1 86 ? 39.676 -17.745 -61.591 1.00 37.75 86 MET A CA 1
ATOM 669 C C . MET A 1 86 ? 41.112 -18.269 -61.549 1.00 37.75 86 MET A C 1
ATOM 671 O O . MET A 1 86 ? 42.072 -17.583 -61.201 1.00 37.75 86 MET A O 1
ATOM 675 N N . THR A 1 87 ? 41.263 -19.541 -61.916 1.00 37.97 87 THR A N 1
ATOM 676 C CA . THR A 1 87 ? 42.554 -20.176 -62.194 1.00 37.97 87 THR A CA 1
ATOM 677 C C . THR A 1 87 ? 43.293 -19.442 -63.315 1.00 37.97 87 THR A C 1
ATOM 679 O O . THR A 1 87 ? 42.857 -19.424 -64.466 1.00 37.97 87 THR A O 1
ATOM 682 N N . ALA A 1 88 ? 44.446 -18.866 -62.977 1.00 46.91 88 ALA A N 1
ATOM 683 C CA . ALA A 1 88 ? 45.371 -18.237 -63.912 1.00 46.91 88 ALA A CA 1
ATOM 684 C C . ALA A 1 88 ? 45.903 -19.243 -64.960 1.00 46.91 88 ALA A C 1
ATOM 686 O O . ALA A 1 88 ? 46.287 -20.360 -64.598 1.00 46.91 88 ALA A O 1
ATOM 687 N N . PRO A 1 89 ? 46.021 -18.875 -66.251 1.00 42.44 89 PRO A N 1
ATOM 688 C CA . PRO A 1 89 ? 46.614 -19.765 -67.236 1.00 42.44 89 PRO A CA 1
ATOM 689 C C . PRO A 1 89 ? 48.139 -19.841 -67.055 1.00 42.44 89 PRO A C 1
ATOM 691 O O . PRO A 1 89 ? 48.850 -18.832 -67.069 1.00 42.44 89 PRO A O 1
ATOM 694 N N . LYS A 1 90 ? 48.644 -21.076 -66.928 1.00 44.59 90 LYS A N 1
ATOM 695 C CA . LYS A 1 90 ? 50.067 -21.450 -66.995 1.00 44.59 90 LYS A CA 1
ATOM 696 C C . LYS A 1 90 ? 50.730 -20.815 -68.225 1.00 44.59 90 LYS A C 1
ATOM 698 O O . LYS A 1 90 ? 50.424 -21.174 -69.362 1.00 44.59 90 LYS A O 1
ATOM 703 N N . LYS A 1 91 ? 51.688 -19.908 -68.007 1.00 39.91 91 LYS A N 1
ATOM 704 C CA . LYS A 1 91 ? 52.569 -19.405 -69.069 1.00 39.91 91 LYS A CA 1
ATOM 705 C C . LYS A 1 91 ? 53.500 -20.529 -69.529 1.00 39.91 91 LYS A C 1
ATOM 707 O O . LYS A 1 91 ? 54.347 -20.987 -68.769 1.00 39.91 91 LYS A O 1
ATOM 712 N N . ARG A 1 92 ? 53.341 -20.955 -70.786 1.00 40.50 92 ARG A N 1
ATOM 713 C CA . ARG A 1 92 ? 54.318 -21.781 -71.509 1.00 40.50 92 ARG A CA 1
ATOM 714 C C . ARG A 1 92 ? 55.621 -20.991 -71.637 1.00 40.50 92 ARG A C 1
ATOM 716 O O . ARG A 1 92 ? 55.619 -19.870 -72.146 1.00 40.50 92 ARG A O 1
ATOM 723 N N . THR A 1 93 ? 56.717 -21.585 -71.187 1.00 42.03 93 THR A N 1
ATOM 724 C CA . THR A 1 93 ? 58.084 -21.210 -71.547 1.00 42.03 93 THR A CA 1
ATOM 725 C C . THR A 1 93 ? 58.216 -21.258 -73.069 1.00 42.03 93 THR A C 1
ATOM 727 O O . THR A 1 93 ? 57.950 -22.286 -73.688 1.00 42.03 93 THR A O 1
ATOM 730 N N . ARG A 1 94 ? 58.574 -20.128 -73.685 1.00 38.97 94 ARG A N 1
ATOM 731 C CA . ARG A 1 94 ? 58.943 -20.055 -75.101 1.00 38.97 94 ARG A CA 1
ATOM 732 C C . ARG A 1 94 ? 60.451 -19.864 -75.167 1.00 38.97 94 ARG A C 1
ATOM 734 O O . ARG A 1 94 ? 60.981 -18.936 -74.566 1.00 38.97 94 ARG A O 1
ATOM 741 N N . GLU A 1 95 ? 61.093 -20.795 -75.854 1.00 37.25 95 GLU A N 1
ATOM 742 C CA . GLU A 1 95 ? 62.533 -20.900 -76.053 1.00 37.25 95 GLU A CA 1
ATOM 743 C C . GLU A 1 95 ? 63.127 -19.644 -76.700 1.00 37.25 95 GLU A C 1
ATOM 745 O O . GLU A 1 95 ? 62.528 -19.027 -77.589 1.00 37.25 95 GLU A O 1
ATOM 750 N N . ASN A 1 96 ? 64.337 -19.308 -76.248 1.00 41.12 96 ASN A N 1
ATOM 751 C CA . ASN A 1 96 ? 65.236 -18.354 -76.877 1.00 41.12 96 ASN A CA 1
ATOM 752 C C . ASN A 1 96 ? 65.498 -18.766 -78.331 1.00 41.12 96 ASN A C 1
ATOM 754 O O . ASN A 1 96 ? 66.082 -19.815 -78.592 1.00 41.12 96 ASN A O 1
ATOM 758 N N . ARG A 1 97 ? 65.139 -17.896 -79.277 1.00 38.84 97 ARG A N 1
ATOM 759 C CA . ARG A 1 97 ? 65.861 -17.796 -80.545 1.00 38.84 97 ARG A CA 1
ATOM 760 C C . ARG A 1 97 ? 66.653 -16.505 -80.522 1.00 38.84 97 ARG A C 1
ATOM 762 O O . ARG A 1 97 ? 66.110 -15.430 -80.767 1.00 38.84 97 ARG A O 1
ATOM 769 N N . ASP A 1 98 ? 67.937 -16.662 -80.233 1.00 41.97 98 ASP A N 1
ATOM 770 C CA . ASP A 1 98 ? 68.956 -15.782 -80.770 1.00 41.97 98 ASP A CA 1
ATOM 771 C C . ASP A 1 98 ? 68.856 -15.815 -82.294 1.00 41.97 98 ASP A C 1
ATOM 773 O O . ASP A 1 98 ? 69.040 -16.843 -82.944 1.00 41.97 98 ASP A O 1
ATOM 777 N N . SER A 1 99 ? 68.554 -14.662 -82.866 1.00 41.53 99 SER A N 1
ATOM 778 C CA . SER A 1 99 ? 68.912 -14.353 -84.240 1.00 41.53 99 SER A CA 1
ATOM 779 C C . SER A 1 99 ? 69.497 -12.954 -84.219 1.00 41.53 99 SER A C 1
ATOM 781 O O . SER A 1 99 ? 68.787 -11.955 -84.354 1.00 41.53 99 SER A O 1
ATOM 783 N N . GLY A 1 100 ? 70.809 -12.912 -83.975 1.00 46.75 100 GLY A N 1
ATOM 784 C CA . GLY A 1 100 ? 71.651 -11.780 -84.315 1.00 46.75 100 GLY A CA 1
ATOM 785 C C . GLY A 1 100 ? 71.500 -11.493 -85.805 1.00 46.75 100 GLY A C 1
ATOM 786 O O . GLY A 1 100 ? 71.712 -12.358 -86.649 1.00 46.75 100 GLY A O 1
ATOM 787 N N . GLY A 1 101 ? 71.071 -10.276 -86.109 1.00 34.47 101 GLY A N 1
ATOM 788 C CA . GLY A 1 101 ? 70.825 -9.818 -87.465 1.00 34.47 101 GLY A CA 1
ATOM 789 C C . GLY A 1 101 ? 70.831 -8.302 -87.475 1.00 34.47 101 GLY A C 1
ATOM 790 O O . GLY A 1 101 ? 69.799 -7.668 -87.283 1.00 34.47 101 GLY A O 1
ATOM 791 N N . SER A 1 102 ? 72.023 -7.735 -87.652 1.00 50.56 102 SER A N 1
ATOM 792 C CA . SER A 1 102 ? 72.233 -6.327 -87.975 1.00 50.56 102 SER A CA 1
ATOM 793 C C . SER A 1 102 ? 71.573 -6.025 -89.321 1.00 50.56 102 SER A C 1
ATOM 795 O O . SER A 1 102 ? 72.154 -6.264 -90.375 1.00 50.56 102 SER A O 1
ATOM 797 N N . LEU A 1 103 ? 70.335 -5.535 -89.287 1.00 45.03 103 LEU A N 1
ATOM 798 C CA . LEU A 1 103 ? 69.648 -4.958 -90.434 1.00 45.03 103 LEU A CA 1
ATOM 799 C C . LEU A 1 103 ? 68.877 -3.735 -89.945 1.00 45.03 103 LEU A C 1
ATOM 801 O O . LEU A 1 103 ? 68.129 -3.802 -88.971 1.00 45.03 103 LEU A O 1
ATOM 805 N N . LYS A 1 104 ? 69.146 -2.611 -90.612 1.00 53.34 104 LYS A N 1
ATOM 806 C CA . LYS A 1 104 ? 68.615 -1.267 -90.363 1.00 53.34 104 LYS A CA 1
ATOM 807 C C . LYS A 1 104 ? 67.167 -1.326 -89.868 1.00 53.34 104 LYS A C 1
ATOM 809 O O . LYS A 1 104 ? 66.294 -1.835 -90.566 1.00 53.34 104 LYS A O 1
ATOM 814 N N . GLU A 1 105 ? 66.932 -0.823 -88.656 1.00 54.50 105 GLU A N 1
ATOM 815 C CA . GLU A 1 105 ? 65.595 -0.767 -88.071 1.00 54.50 105 GLU A CA 1
ATOM 816 C C . GLU A 1 105 ? 64.665 0.045 -88.973 1.00 54.50 105 GLU A C 1
ATOM 818 O O . GLU A 1 105 ? 64.833 1.252 -89.141 1.00 54.50 105 GLU A O 1
ATOM 823 N N . ASP A 1 106 ? 63.671 -0.640 -89.525 1.00 59.12 106 ASP A N 1
ATOM 824 C CA . ASP A 1 106 ? 62.593 -0.045 -90.297 1.00 59.12 106 ASP A CA 1
ATOM 825 C C . ASP A 1 106 ? 61.853 1.001 -89.429 1.00 59.12 106 ASP A C 1
ATOM 827 O O . ASP A 1 106 ? 61.326 0.649 -88.356 1.00 59.12 106 ASP A O 1
ATOM 831 N N . PRO A 1 107 ? 61.841 2.294 -89.813 1.00 65.44 107 PRO A N 1
ATOM 832 C CA . PRO A 1 107 ? 61.257 3.360 -89.002 1.00 65.44 107 PRO A CA 1
ATOM 833 C C . PRO A 1 107 ? 59.777 3.109 -88.684 1.00 65.44 107 PRO A C 1
ATOM 835 O O . PRO A 1 107 ? 59.318 3.480 -87.599 1.00 65.44 107 PRO A O 1
ATOM 838 N N . GLU A 1 108 ? 59.047 2.402 -89.551 1.00 63.88 108 GLU A N 1
ATOM 839 C CA . GLU A 1 108 ? 57.654 2.017 -89.311 1.00 63.88 108 GLU A CA 1
ATOM 840 C C . GLU A 1 108 ? 57.506 0.965 -88.208 1.00 63.88 108 GLU A C 1
ATOM 842 O O . GLU A 1 108 ? 56.621 1.089 -87.357 1.00 63.88 108 GLU A O 1
ATOM 847 N N . ARG A 1 109 ? 58.405 -0.026 -88.129 1.00 65.19 109 ARG A N 1
ATOM 848 C CA . ARG A 1 109 ? 58.408 -1.011 -87.031 1.00 65.19 109 ARG A CA 1
ATOM 849 C C . ARG A 1 109 ? 58.768 -0.364 -85.699 1.00 65.19 109 ARG A C 1
ATOM 851 O O . ARG A 1 109 ? 58.155 -0.684 -84.679 1.00 65.19 109 ARG A O 1
ATOM 858 N N . LYS A 1 110 ? 59.712 0.581 -85.695 1.00 68.00 110 LYS A N 1
ATOM 859 C CA . LYS A 1 110 ? 60.101 1.335 -84.490 1.00 68.00 110 LYS A CA 1
ATOM 860 C C . LYS A 1 110 ? 58.964 2.249 -84.014 1.00 68.00 110 LYS A C 1
ATOM 862 O O . LYS A 1 110 ? 58.682 2.316 -82.816 1.00 68.00 110 LYS A O 1
ATOM 867 N N . ARG A 1 111 ? 58.251 2.885 -84.952 1.00 67.81 111 ARG A N 1
ATOM 868 C CA . ARG A 1 111 ? 57.040 3.678 -84.690 1.00 67.81 111 ARG A CA 1
ATOM 869 C C . ARG A 1 111 ? 55.883 2.807 -84.193 1.00 67.81 111 ARG A C 1
ATOM 871 O O . ARG A 1 111 ? 55.273 3.160 -83.192 1.00 67.81 111 ARG A O 1
ATOM 878 N N . SER A 1 112 ? 55.625 1.656 -84.811 1.00 70.62 112 SER A N 1
ATOM 879 C CA . SER A 1 112 ? 54.577 0.709 -84.400 1.00 70.62 112 SER A CA 1
ATOM 880 C C . SER A 1 112 ? 54.837 0.128 -83.006 1.00 70.62 112 SER A C 1
ATOM 882 O O . SER A 1 112 ? 53.948 0.124 -82.160 1.00 70.62 112 SER A O 1
ATOM 884 N N . LYS A 1 113 ? 56.087 -0.239 -82.692 1.00 71.50 113 LYS A N 1
ATOM 885 C CA . LYS A 1 113 ? 56.484 -0.709 -81.354 1.00 71.50 113 LYS A CA 1
ATOM 886 C C . LYS A 1 113 ? 56.350 0.381 -80.283 1.00 71.50 113 LYS A C 1
ATOM 888 O O . LYS A 1 113 ? 55.928 0.080 -79.170 1.00 71.50 113 LYS A O 1
ATOM 893 N N . ARG A 1 114 ? 56.633 1.650 -80.616 1.00 70.31 114 ARG A N 1
ATOM 894 C CA . ARG A 1 114 ? 56.342 2.803 -79.739 1.00 70.31 114 ARG A CA 1
ATOM 895 C C . ARG A 1 114 ? 54.844 3.051 -79.579 1.00 70.31 114 ARG A C 1
ATOM 897 O O . ARG A 1 114 ? 54.400 3.280 -78.462 1.00 70.31 114 ARG A O 1
ATOM 904 N N . MET A 1 115 ? 54.065 2.987 -80.657 1.00 68.38 115 MET A N 1
ATOM 905 C CA . MET A 1 115 ? 52.613 3.182 -80.602 1.00 68.38 115 MET A CA 1
ATOM 906 C C . MET A 1 115 ? 51.930 2.077 -79.785 1.00 68.38 115 MET A C 1
ATOM 908 O O . MET A 1 115 ? 51.100 2.380 -78.935 1.00 68.38 115 MET A O 1
ATOM 912 N N . PHE A 1 116 ? 52.344 0.818 -79.955 1.00 72.56 116 PHE A N 1
ATOM 913 C CA . PHE A 1 116 ? 51.854 -0.309 -79.162 1.00 72.56 116 PHE A CA 1
ATOM 914 C C . PHE A 1 116 ? 52.315 -0.227 -77.700 1.00 72.56 116 PHE A C 1
ATOM 916 O O . PHE A 1 116 ? 51.516 -0.435 -76.794 1.00 72.56 116 PHE A O 1
ATOM 923 N N . GLY A 1 117 ? 53.574 0.150 -77.454 1.00 73.94 117 GLY A N 1
ATOM 924 C CA . GLY A 1 117 ? 54.091 0.393 -76.106 1.00 73.94 117 GLY A CA 1
ATOM 925 C C . GLY A 1 117 ? 53.321 1.494 -75.373 1.00 73.94 117 GLY A C 1
ATOM 926 O O . GLY A 1 117 ? 52.929 1.296 -74.230 1.00 73.94 117 GLY A O 1
ATOM 927 N N . ASN A 1 118 ? 53.025 2.609 -76.044 1.00 75.44 118 ASN A N 1
ATOM 928 C CA . ASN A 1 118 ? 52.243 3.708 -75.475 1.00 75.44 118 ASN A CA 1
ATOM 929 C C . ASN A 1 118 ? 50.781 3.320 -75.233 1.00 75.44 118 ASN A C 1
ATOM 931 O O . ASN A 1 118 ? 50.204 3.737 -74.232 1.00 75.44 118 ASN A O 1
ATOM 935 N N . LEU A 1 119 ? 50.188 2.505 -76.112 1.00 76.00 119 LEU A N 1
ATOM 936 C CA . LEU A 1 119 ? 48.830 2.003 -75.922 1.00 76.00 119 LEU A CA 1
ATOM 937 C C . LEU A 1 119 ? 48.761 1.058 -74.718 1.00 76.00 119 LEU A C 1
ATOM 939 O O . LEU A 1 119 ? 47.936 1.274 -73.839 1.00 76.00 119 LEU A O 1
ATOM 943 N N . VAL A 1 120 ? 49.664 0.076 -74.630 1.00 76.25 120 VAL A N 1
ATOM 944 C CA . VAL A 1 120 ? 49.700 -0.900 -73.527 1.00 76.25 120 VAL A CA 1
ATOM 945 C C . VAL A 1 120 ? 50.049 -0.231 -72.197 1.00 76.25 120 VAL A C 1
ATOM 947 O O . VAL A 1 120 ? 49.400 -0.501 -71.187 1.00 76.25 120 VAL A O 1
ATOM 950 N N . LEU A 1 121 ? 51.025 0.683 -72.186 1.00 77.50 121 LEU A N 1
ATOM 951 C CA . LEU A 1 121 ? 51.387 1.448 -70.992 1.00 77.50 121 LEU A CA 1
ATOM 952 C C . LEU A 1 121 ? 50.245 2.380 -70.568 1.00 77.50 121 LEU A C 1
ATOM 954 O O . LEU A 1 121 ? 49.940 2.461 -69.383 1.00 77.50 121 LEU A O 1
ATOM 958 N N . GLY A 1 122 ? 49.566 3.020 -71.525 1.00 78.06 122 GLY A N 1
ATOM 959 C CA . GLY A 1 122 ? 48.397 3.860 -71.276 1.00 78.06 122 GLY A CA 1
ATOM 960 C C . GLY A 1 122 ? 47.202 3.073 -70.733 1.00 78.06 122 GLY A C 1
ATOM 961 O O . GLY A 1 122 ? 46.569 3.513 -69.776 1.00 78.06 122 GLY A O 1
ATOM 962 N N . THR A 1 123 ? 46.914 1.882 -71.270 1.00 79.00 123 THR A N 1
ATOM 963 C CA . THR A 1 123 ? 45.866 0.992 -70.741 1.00 79.00 123 THR A CA 1
ATOM 964 C C . THR A 1 123 ? 46.223 0.432 -69.368 1.00 79.00 123 THR A C 1
ATOM 966 O O . THR A 1 123 ? 45.340 0.322 -68.527 1.00 79.00 123 THR A O 1
ATOM 969 N N . LEU A 1 124 ? 47.503 0.141 -69.107 1.00 76.81 124 LEU A N 1
ATOM 970 C CA . LEU A 1 124 ? 47.981 -0.335 -67.806 1.00 76.81 124 LEU A CA 1
ATOM 971 C C . LEU A 1 124 ? 47.961 0.777 -66.747 1.00 76.81 124 LEU A C 1
ATOM 973 O O . LEU A 1 124 ? 47.644 0.538 -65.584 1.00 76.81 124 LEU A O 1
ATOM 977 N N . GLN A 1 125 ? 48.278 2.012 -67.140 1.00 80.12 125 GLN A N 1
ATOM 978 C CA . GLN A 1 125 ? 48.124 3.179 -66.276 1.00 80.12 125 GLN A CA 1
ATOM 979 C C . GLN A 1 125 ? 46.647 3.431 -65.966 1.00 80.12 125 GLN A C 1
ATOM 981 O O . GLN A 1 125 ? 46.316 3.609 -64.797 1.00 80.12 125 GLN A O 1
ATOM 986 N N . ARG A 1 126 ? 45.760 3.360 -66.970 1.00 79.56 126 ARG A N 1
ATOM 987 C CA . ARG A 1 126 ? 44.304 3.460 -66.769 1.00 79.56 126 ARG A CA 1
ATOM 988 C C . ARG A 1 126 ? 43.782 2.356 -65.853 1.00 79.56 126 ARG A C 1
ATOM 990 O O . ARG A 1 126 ? 43.132 2.672 -64.865 1.00 79.56 126 ARG A O 1
ATOM 997 N N . SER A 1 127 ? 44.158 1.097 -66.082 1.00 79.62 127 SER A N 1
ATOM 998 C CA . SER A 1 127 ? 43.737 -0.017 -65.226 1.00 79.62 127 SER A CA 1
ATOM 999 C C . SER A 1 127 ? 44.248 0.137 -63.793 1.00 79.62 127 SER A C 1
ATOM 1001 O O . SER A 1 127 ? 43.507 -0.118 -62.852 1.00 79.62 127 SER A O 1
ATOM 1003 N N . LYS A 1 128 ? 45.483 0.618 -63.594 1.00 80.31 128 LYS A N 1
ATOM 1004 C CA . LYS A 1 128 ? 46.013 0.916 -62.256 1.00 80.31 128 LYS A CA 1
ATOM 1005 C C . LYS A 1 128 ? 45.230 2.042 -61.578 1.00 80.31 128 LYS A C 1
ATOM 1007 O O . LYS A 1 128 ? 44.933 1.934 -60.393 1.00 80.31 128 LYS A O 1
ATOM 1012 N N . THR A 1 129 ? 44.881 3.106 -62.303 1.00 82.00 129 THR A N 1
ATOM 1013 C CA . THR A 1 129 ? 44.065 4.195 -61.744 1.00 82.00 129 THR A CA 1
ATOM 1014 C C . THR A 1 129 ? 42.631 3.769 -61.466 1.00 82.00 1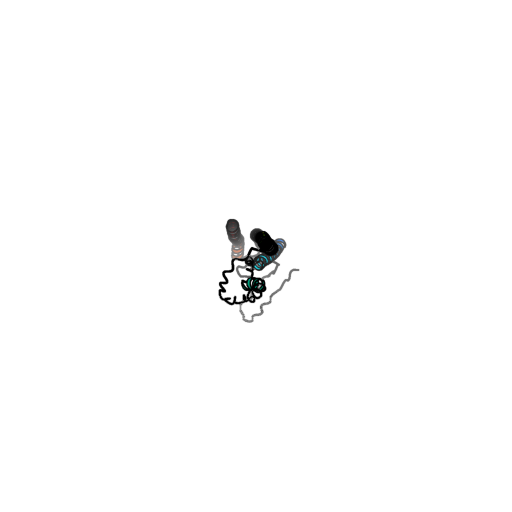29 THR A C 1
ATOM 1016 O O . THR A 1 129 ? 42.060 4.211 -60.475 1.00 82.00 129 THR A O 1
ATOM 1019 N N . ASP A 1 130 ? 42.056 2.903 -62.296 1.00 78.00 130 ASP A N 1
ATOM 1020 C CA . ASP A 1 130 ? 40.698 2.403 -62.110 1.00 78.00 130 ASP A CA 1
ATOM 1021 C C . ASP A 1 130 ? 40.636 1.441 -60.919 1.00 78.00 130 ASP A C 1
ATOM 1023 O O . ASP A 1 130 ? 39.744 1.592 -60.093 1.00 78.00 130 ASP A O 1
ATOM 1027 N N . LEU A 1 131 ? 41.639 0.570 -60.739 1.00 75.44 131 LEU A N 1
ATOM 1028 C CA . LEU A 1 131 ? 41.781 -0.275 -59.544 1.00 75.44 131 LEU A CA 1
ATOM 1029 C C . LEU A 1 131 ? 41.946 0.539 -58.252 1.00 75.44 131 LEU A C 1
ATOM 1031 O O . LEU A 1 131 ? 41.412 0.167 -57.209 1.00 75.44 131 LEU A O 1
ATOM 1035 N N . LEU A 1 132 ? 42.681 1.657 -58.300 1.00 79.38 132 LEU A N 1
ATOM 1036 C CA . LEU A 1 132 ? 42.790 2.564 -57.153 1.00 79.38 132 LEU A CA 1
ATOM 1037 C C . LEU A 1 132 ? 41.445 3.237 -56.855 1.00 79.38 132 LEU A C 1
ATOM 1039 O O . LEU A 1 132 ? 41.002 3.225 -55.714 1.00 79.38 132 LEU A O 1
ATOM 1043 N N . LYS A 1 133 ? 40.738 3.729 -57.879 1.00 80.75 133 LYS A N 1
ATOM 1044 C CA . LYS A 1 133 ? 39.408 4.337 -57.715 1.00 80.75 133 LYS A CA 1
ATOM 1045 C C . LYS A 1 133 ? 38.361 3.349 -57.201 1.00 80.75 133 LYS A C 1
ATOM 1047 O O . LYS A 1 133 ? 37.503 3.746 -56.419 1.00 80.75 133 LYS A O 1
ATOM 1052 N N . THR A 1 134 ? 38.381 2.089 -57.642 1.00 78.56 134 THR A N 1
ATOM 1053 C CA . THR A 1 134 ? 37.463 1.064 -57.122 1.00 78.56 134 THR A CA 1
ATOM 1054 C C . THR A 1 134 ? 37.787 0.733 -55.675 1.00 78.56 134 THR A C 1
ATOM 1056 O O . THR A 1 134 ? 36.864 0.675 -54.870 1.00 78.56 134 THR A O 1
ATOM 1059 N N . ARG A 1 135 ? 39.075 0.619 -55.321 1.00 78.19 135 ARG A N 1
ATOM 1060 C CA . ARG A 1 135 ? 39.512 0.433 -53.932 1.00 78.19 135 ARG A CA 1
ATOM 1061 C C . ARG A 1 135 ? 39.070 1.596 -53.040 1.00 78.19 135 ARG A C 1
ATOM 1063 O O . ARG A 1 135 ? 38.506 1.345 -51.982 1.00 78.19 135 ARG A O 1
ATOM 1070 N N . ASP A 1 136 ? 39.264 2.839 -53.475 1.00 83.00 136 ASP A N 1
ATOM 1071 C CA . ASP A 1 136 ? 38.881 4.034 -52.710 1.00 83.00 136 ASP A CA 1
ATOM 1072 C C . ASP A 1 136 ? 37.352 4.135 -52.528 1.00 83.00 136 ASP A C 1
ATOM 1074 O O . ASP A 1 136 ? 36.858 4.506 -51.461 1.00 83.00 136 ASP A O 1
ATOM 1078 N N . ARG A 1 137 ? 36.572 3.755 -53.550 1.00 82.69 137 ARG A N 1
ATOM 1079 C CA . ARG A 1 137 ? 35.103 3.655 -53.451 1.00 82.69 137 ARG A CA 1
ATOM 1080 C C . ARG A 1 137 ? 34.664 2.542 -52.505 1.00 82.69 137 ARG A C 1
ATOM 1082 O O . ARG A 1 137 ? 33.694 2.709 -51.771 1.00 82.69 137 ARG A O 1
ATOM 1089 N N . GLU A 1 138 ? 35.359 1.411 -52.514 1.00 82.44 138 GLU A N 1
ATOM 1090 C CA . GLU A 1 138 ? 35.065 0.287 -51.630 1.00 82.44 138 GLU A CA 1
ATOM 1091 C C . GLU A 1 138 ? 35.389 0.623 -50.169 1.00 82.44 138 GLU A C 1
ATOM 1093 O O . GLU A 1 138 ? 34.600 0.299 -49.282 1.00 82.44 138 GLU A O 1
ATOM 1098 N N . THR A 1 139 ? 36.488 1.340 -49.905 1.00 82.94 139 THR A N 1
ATOM 1099 C CA . THR A 1 139 ? 36.797 1.844 -48.558 1.00 82.94 139 THR A CA 1
ATOM 1100 C C . THR A 1 139 ? 35.753 2.850 -48.090 1.00 82.94 139 THR A C 1
ATOM 1102 O O . THR A 1 139 ? 35.240 2.700 -46.988 1.00 82.94 139 THR A O 1
ATOM 1105 N N . GLN A 1 140 ? 35.334 3.789 -48.949 1.00 85.62 140 GLN A N 1
ATOM 1106 C CA . GLN A 1 140 ? 34.246 4.724 -48.626 1.00 85.62 140 GLN A CA 1
ATOM 1107 C C . GLN A 1 140 ? 32.933 3.995 -48.316 1.00 85.62 140 GLN A C 1
ATOM 1109 O O . GLN A 1 140 ? 32.244 4.341 -47.361 1.00 85.62 140 GLN A O 1
ATOM 1114 N N . ARG A 1 141 ? 32.590 2.952 -49.083 1.00 85.75 141 ARG A N 1
ATOM 1115 C CA . ARG A 1 141 ? 31.401 2.130 -48.818 1.00 85.75 141 ARG A CA 1
ATOM 1116 C C . ARG A 1 141 ? 31.506 1.404 -47.476 1.00 85.75 141 ARG A C 1
ATOM 1118 O O . ARG A 1 141 ? 30.533 1.391 -46.729 1.00 85.75 141 ARG A O 1
ATOM 1125 N N . LYS A 1 142 ? 32.668 0.827 -47.154 1.00 87.38 142 LYS A N 1
ATOM 1126 C CA . LYS A 1 142 ? 32.917 0.156 -45.865 1.00 87.38 142 LYS A CA 1
ATOM 1127 C C . LYS A 1 142 ? 32.847 1.133 -44.689 1.00 87.38 142 LYS A C 1
ATOM 1129 O O . LYS A 1 142 ? 32.267 0.787 -43.663 1.00 87.38 142 LYS A O 1
ATOM 1134 N N . ASP A 1 143 ? 33.369 2.346 -44.847 1.00 87.69 143 ASP A N 1
ATOM 1135 C CA . ASP A 1 143 ? 33.306 3.385 -43.816 1.00 87.69 143 ASP A CA 1
ATOM 1136 C C . ASP A 1 143 ? 31.867 3.871 -43.590 1.00 87.69 143 ASP A C 1
ATOM 1138 O O . ASP A 1 143 ? 31.431 3.959 -42.443 1.00 87.69 143 ASP A O 1
ATOM 1142 N N . LEU A 1 144 ? 31.089 4.076 -44.661 1.00 87.75 144 LEU A N 1
ATOM 1143 C CA . LEU A 1 144 ? 29.665 4.424 -44.570 1.00 87.75 144 LEU A CA 1
ATOM 1144 C C . LEU A 1 144 ? 28.829 3.312 -43.923 1.00 87.75 144 LEU A C 1
ATOM 1146 O O . LEU A 1 144 ? 27.951 3.601 -43.111 1.00 87.75 144 LEU A O 1
ATOM 1150 N N . LEU A 1 145 ? 29.101 2.044 -44.251 1.00 86.69 145 LEU A N 1
ATOM 1151 C CA . LEU A 1 145 ? 28.443 0.902 -43.610 1.00 86.69 145 LEU A CA 1
ATOM 1152 C C . LEU A 1 145 ? 28.780 0.840 -42.121 1.00 86.69 145 LEU A C 1
ATOM 1154 O O . LEU A 1 145 ? 27.878 0.720 -41.297 1.00 86.69 145 LEU A O 1
ATOM 1158 N N . ARG A 1 146 ? 30.057 1.010 -41.760 1.00 87.19 146 ARG A N 1
ATOM 1159 C CA . ARG A 1 146 ? 30.486 1.056 -40.359 1.00 87.19 146 ARG A CA 1
ATOM 1160 C C . ARG A 1 146 ? 29.831 2.219 -39.609 1.00 87.19 146 ARG A C 1
ATOM 1162 O O . ARG A 1 146 ? 29.425 2.037 -38.467 1.00 87.19 146 ARG A O 1
ATOM 1169 N N . GLU A 1 147 ? 29.702 3.393 -40.223 1.00 90.31 147 GLU A N 1
ATOM 1170 C CA . GLU A 1 147 ? 29.021 4.545 -39.620 1.00 90.31 147 GLU A CA 1
ATOM 1171 C C . GLU A 1 147 ? 27.509 4.309 -39.451 1.00 90.31 147 GLU A C 1
ATOM 1173 O O . GLU A 1 147 ? 26.920 4.690 -38.438 1.00 90.31 147 GLU A O 1
ATOM 1178 N N . ALA A 1 148 ? 26.861 3.659 -40.419 1.00 86.62 148 ALA A N 1
ATOM 1179 C CA . ALA A 1 148 ? 25.456 3.281 -40.309 1.00 86.62 148 ALA A CA 1
ATOM 1180 C C . ALA A 1 148 ? 25.236 2.234 -39.203 1.00 86.62 148 ALA A C 1
ATOM 1182 O O . ALA A 1 148 ? 24.308 2.370 -38.404 1.00 86.62 148 ALA A O 1
ATOM 1183 N N . GLU A 1 149 ? 26.116 1.232 -39.107 1.00 83.69 149 GLU A N 1
ATOM 1184 C CA . GLU A 1 149 ? 26.102 0.225 -38.043 1.00 83.69 149 GLU A CA 1
ATOM 1185 C C . GLU A 1 149 ? 26.293 0.861 -36.663 1.00 83.69 149 GLU A C 1
ATOM 1187 O O . GLU A 1 149 ? 25.531 0.561 -35.743 1.00 83.69 149 GLU A O 1
ATOM 1192 N N . THR A 1 150 ? 27.262 1.769 -36.499 1.00 85.25 150 THR A N 1
ATOM 1193 C CA . THR A 1 150 ? 27.487 2.435 -35.208 1.00 85.25 150 THR A CA 1
ATOM 1194 C C . THR A 1 150 ? 26.295 3.298 -34.815 1.00 85.25 150 THR A C 1
ATOM 1196 O O . THR A 1 150 ? 25.842 3.180 -33.681 1.00 85.25 150 THR A O 1
ATOM 1199 N N . LYS A 1 151 ? 25.715 4.077 -35.740 1.00 89.62 151 LYS A N 1
ATOM 1200 C CA . LYS A 1 151 ? 24.496 4.869 -35.482 1.00 89.62 151 LYS A CA 1
ATOM 1201 C C . LYS A 1 151 ? 23.294 4.000 -35.109 1.00 89.62 151 LYS A C 1
ATOM 1203 O O . LYS A 1 151 ? 22.512 4.368 -34.233 1.00 89.62 151 LYS A O 1
ATOM 1208 N N . ALA A 1 152 ? 23.128 2.849 -35.759 1.00 82.88 152 ALA A N 1
ATOM 1209 C CA . ALA A 1 152 ? 22.057 1.913 -35.430 1.00 82.88 152 ALA A CA 1
ATOM 1210 C C . ALA A 1 152 ? 22.257 1.297 -34.036 1.00 82.88 152 ALA A C 1
ATOM 1212 O O . ALA A 1 152 ? 21.303 1.183 -33.264 1.00 82.88 152 ALA A O 1
ATOM 1213 N N . VAL A 1 153 ? 23.496 0.940 -33.687 1.00 86.00 153 VAL A N 1
ATOM 1214 C CA . VAL A 1 153 ? 23.843 0.420 -32.358 1.00 86.00 153 VAL A CA 1
ATOM 1215 C C . VAL A 1 153 ? 23.622 1.478 -31.278 1.00 86.00 153 VAL A C 1
ATOM 1217 O O . VAL A 1 153 ? 22.956 1.173 -30.291 1.00 86.00 153 VAL A O 1
ATOM 1220 N N . THR A 1 154 ? 24.096 2.714 -31.466 1.00 86.69 154 THR A N 1
ATOM 1221 C CA . THR A 1 154 ? 23.921 3.791 -30.475 1.00 86.69 154 THR A CA 1
ATOM 1222 C C . THR A 1 154 ? 22.448 4.127 -30.272 1.00 86.69 154 THR A C 1
ATOM 1224 O O . THR A 1 154 ? 21.991 4.176 -29.133 1.00 86.69 154 THR A O 1
ATOM 1227 N N . ARG A 1 155 ? 21.668 4.247 -31.355 1.00 84.56 155 ARG A N 1
ATOM 1228 C CA . ARG A 1 155 ? 20.223 4.505 -31.267 1.00 84.56 155 ARG A CA 1
ATOM 1229 C C . ARG A 1 155 ? 19.480 3.376 -30.550 1.00 84.56 155 ARG A C 1
ATOM 1231 O O . ARG A 1 155 ? 18.601 3.633 -29.735 1.00 84.56 155 ARG A O 1
ATOM 1238 N N . ASN A 1 156 ? 19.841 2.120 -30.812 1.00 84.81 156 ASN A N 1
ATOM 1239 C CA . ASN A 1 156 ? 19.263 0.980 -30.096 1.00 84.81 156 ASN A CA 1
ATOM 1240 C C . ASN A 1 156 ? 19.647 0.965 -28.609 1.00 84.81 156 ASN A C 1
ATOM 1242 O O . ASN A 1 156 ? 18.851 0.542 -27.770 1.00 84.81 156 ASN A O 1
ATOM 1246 N N . GLU A 1 157 ? 20.854 1.414 -28.264 1.00 86.44 157 GLU A N 1
ATOM 1247 C CA . GLU A 1 157 ? 21.281 1.553 -26.872 1.00 86.44 157 GLU A CA 1
ATOM 1248 C C . GLU A 1 157 ? 20.531 2.666 -26.144 1.00 86.44 157 GLU A C 1
ATOM 1250 O O . GLU A 1 157 ? 20.141 2.466 -24.996 1.00 86.44 157 GLU A O 1
ATOM 1255 N N . GLU A 1 158 ? 20.281 3.796 -26.803 1.00 89.12 158 GLU A N 1
ATOM 1256 C CA . GLU A 1 158 ? 19.455 4.890 -26.280 1.00 89.12 158 GLU A CA 1
ATOM 1257 C C . GLU A 1 158 ? 18.018 4.426 -26.028 1.00 89.12 158 GLU A C 1
ATOM 1259 O O . GLU A 1 158 ? 17.537 4.531 -24.903 1.00 89.12 158 GLU A O 1
ATOM 1264 N N . ILE A 1 159 ? 17.381 3.780 -27.012 1.00 86.50 159 ILE A N 1
ATOM 1265 C CA . ILE A 1 159 ? 16.025 3.223 -26.863 1.00 86.50 159 ILE A CA 1
ATOM 1266 C C . ILE A 1 159 ? 15.961 2.237 -25.689 1.00 86.50 159 ILE A C 1
ATOM 1268 O O . ILE A 1 159 ? 15.005 2.233 -24.912 1.00 86.50 159 ILE A O 1
ATOM 1272 N N . TYR A 1 160 ? 16.979 1.388 -25.531 1.00 85.56 160 TYR A N 1
ATOM 1273 C CA . TYR A 1 160 ? 17.019 0.432 -24.427 1.00 85.56 160 TYR A CA 1
ATOM 1274 C C . TYR A 1 160 ? 17.227 1.111 -23.065 1.00 85.56 160 TYR A C 1
ATOM 1276 O O . TYR A 1 160 ? 16.647 0.666 -22.072 1.00 85.56 160 TYR A O 1
ATOM 1284 N N . LYS A 1 161 ? 18.036 2.177 -22.999 1.00 88.62 161 LYS A N 1
ATOM 1285 C CA . LYS A 1 161 ? 18.195 2.990 -21.784 1.00 88.62 161 LYS A CA 1
ATOM 1286 C C . LYS A 1 161 ? 16.873 3.647 -21.403 1.00 88.62 161 LYS A C 1
ATOM 1288 O O . LYS A 1 161 ? 16.420 3.424 -20.286 1.00 88.62 161 LYS A O 1
ATOM 1293 N N . GLU A 1 162 ? 16.211 4.318 -22.344 1.00 88.88 162 GLU A N 1
ATOM 1294 C CA . GLU A 1 162 ? 14.903 4.946 -22.121 1.00 88.88 162 GLU A CA 1
ATOM 1295 C C . GLU A 1 162 ? 13.849 3.931 -21.661 1.00 88.88 162 GLU A C 1
ATOM 1297 O O . GLU A 1 162 ? 13.085 4.185 -20.732 1.00 88.88 162 GLU A O 1
ATOM 1302 N N . PHE A 1 163 ? 13.807 2.750 -22.288 1.00 87.75 163 PHE A N 1
ATOM 1303 C CA . PHE A 1 163 ? 12.899 1.680 -21.879 1.00 87.75 163 PHE A CA 1
ATOM 1304 C C . PHE A 1 163 ? 13.170 1.233 -20.438 1.00 87.75 163 PHE A C 1
ATOM 1306 O O . PHE A 1 163 ? 12.240 1.060 -19.651 1.00 87.75 163 PHE A O 1
ATOM 1313 N N . LYS A 1 164 ? 14.447 1.054 -20.082 1.00 89.12 164 LYS A N 1
ATOM 1314 C CA . LYS A 1 164 ? 14.858 0.639 -18.739 1.00 89.12 164 LYS A CA 1
ATOM 1315 C C . LYS A 1 164 ? 14.540 1.710 -17.693 1.00 89.12 164 LYS A C 1
ATOM 1317 O O . LYS A 1 164 ? 14.118 1.352 -16.598 1.00 89.12 164 LYS A O 1
ATOM 1322 N N . GLU A 1 165 ? 14.730 2.985 -18.017 1.00 90.06 165 GLU A N 1
ATOM 1323 C CA . GLU A 1 165 ? 14.388 4.114 -17.145 1.00 90.06 165 GLU A CA 1
ATOM 1324 C C . GLU A 1 165 ? 12.882 4.168 -16.888 1.00 90.06 165 GLU A C 1
ATOM 1326 O O . GLU A 1 165 ? 12.469 4.045 -15.738 1.00 90.06 165 GLU A O 1
ATOM 1331 N N . LYS A 1 166 ? 12.054 4.176 -17.941 1.00 90.44 166 LYS A N 1
ATOM 1332 C CA . LYS A 1 166 ? 10.582 4.150 -17.812 1.00 90.44 166 LYS A CA 1
ATOM 1333 C C . LYS A 1 166 ? 10.082 2.942 -17.022 1.00 90.44 166 LYS A C 1
ATOM 1335 O O . LYS A 1 166 ? 9.124 3.034 -16.255 1.00 90.44 166 LYS A O 1
ATOM 1340 N N . TYR A 1 167 ? 10.722 1.790 -17.211 1.00 91.12 167 TYR A N 1
ATOM 1341 C CA . TYR A 1 167 ? 10.410 0.579 -16.462 1.00 91.12 167 TYR A CA 1
ATOM 1342 C C . TYR A 1 167 ? 10.684 0.749 -14.960 1.00 91.12 167 TYR A C 1
ATOM 1344 O O . TYR A 1 167 ? 9.845 0.383 -14.133 1.00 91.12 167 TYR A O 1
ATOM 1352 N N . TRP A 1 168 ? 11.840 1.316 -14.603 1.00 88.81 168 TRP A N 1
ATOM 1353 C CA . TRP A 1 168 ? 12.192 1.590 -13.211 1.00 88.81 168 TRP A CA 1
ATOM 1354 C C . TRP A 1 168 ? 11.299 2.652 -12.587 1.00 88.81 168 TRP A C 1
ATOM 1356 O O . TRP A 1 168 ? 10.815 2.428 -11.485 1.00 88.81 168 TRP A O 1
ATOM 1366 N N . GLU A 1 169 ? 11.014 3.738 -13.302 1.00 92.44 169 GLU A N 1
ATOM 1367 C CA . GLU A 1 169 ? 10.088 4.781 -12.854 1.00 92.44 169 GLU A CA 1
ATOM 1368 C C . GLU A 1 169 ? 8.706 4.204 -12.542 1.00 92.44 169 GLU A C 1
ATOM 1370 O O . GLU A 1 169 ? 8.161 4.451 -11.466 1.00 92.44 169 GLU A O 1
ATOM 1375 N N . LYS A 1 170 ? 8.155 3.369 -13.437 1.00 92.81 170 LYS A N 1
ATOM 1376 C CA . LYS A 1 170 ? 6.864 2.710 -13.196 1.00 92.81 170 LYS A CA 1
ATOM 1377 C C . LYS A 1 170 ? 6.917 1.816 -11.956 1.00 92.81 170 LYS A C 1
ATOM 1379 O O . LYS A 1 170 ? 5.999 1.841 -11.137 1.00 92.81 170 LYS A O 1
ATOM 1384 N N . ARG A 1 171 ? 7.970 1.008 -11.818 1.00 91.44 171 ARG A N 1
ATOM 1385 C CA . ARG A 1 171 ? 8.125 0.096 -10.680 1.00 91.44 171 ARG A CA 1
ATOM 1386 C C . ARG A 1 171 ? 8.264 0.858 -9.361 1.00 91.44 171 ARG A C 1
ATOM 1388 O O . ARG A 1 171 ? 7.628 0.473 -8.385 1.00 91.44 171 ARG A O 1
ATOM 1395 N N . GLU A 1 172 ? 9.047 1.929 -9.347 1.00 91.88 172 GLU A N 1
ATOM 1396 C CA . GLU A 1 172 ? 9.253 2.787 -8.179 1.00 91.88 172 GLU A CA 1
ATOM 1397 C C . GLU A 1 172 ? 7.952 3.487 -7.769 1.00 91.88 172 GLU A C 1
ATOM 1399 O O . GLU A 1 172 ? 7.573 3.456 -6.601 1.00 91.88 172 GLU A O 1
ATOM 1404 N N . ALA A 1 173 ? 7.197 4.017 -8.737 1.00 94.19 173 ALA A N 1
ATOM 1405 C CA . ALA A 1 173 ? 5.897 4.634 -8.482 1.00 94.19 173 ALA A CA 1
ATOM 1406 C C . ALA A 1 173 ? 4.899 3.656 -7.837 1.00 94.19 173 ALA A C 1
ATOM 1408 O O . ALA A 1 173 ? 4.167 4.027 -6.918 1.00 94.19 173 ALA A O 1
ATOM 1409 N N . LEU A 1 174 ? 4.879 2.395 -8.281 1.00 94.38 174 LEU A N 1
ATOM 1410 C CA . LEU A 1 174 ? 4.029 1.363 -7.680 1.00 94.38 174 LEU A CA 1
ATOM 1411 C C . LEU A 1 174 ? 4.477 0.990 -6.263 1.00 94.38 174 LEU A C 1
ATOM 1413 O O . LEU A 1 174 ? 3.627 0.818 -5.389 1.00 94.38 174 LEU A O 1
ATOM 1417 N N . ILE A 1 175 ? 5.787 0.888 -6.017 1.00 92.31 175 ILE A N 1
ATOM 1418 C CA . ILE A 1 175 ? 6.333 0.633 -4.675 1.00 92.31 175 ILE A CA 1
ATOM 1419 C C . ILE A 1 175 ? 5.960 1.778 -3.731 1.00 92.31 175 ILE A C 1
ATOM 1421 O O . ILE A 1 175 ? 5.466 1.523 -2.632 1.00 92.31 175 ILE A O 1
ATOM 1425 N N . GLN A 1 176 ? 6.115 3.028 -4.172 1.00 93.12 176 GLN A N 1
ATOM 1426 C CA . GLN A 1 176 ? 5.733 4.193 -3.382 1.00 93.12 176 GLN A CA 1
ATOM 1427 C C . GLN A 1 176 ? 4.232 4.180 -3.066 1.00 93.12 176 GLN A C 1
ATOM 1429 O O . GLN A 1 176 ? 3.851 4.303 -1.904 1.00 93.12 176 GLN A O 1
ATOM 1434 N N . LYS A 1 177 ? 3.383 3.909 -4.066 1.00 95.44 177 LYS A N 1
ATOM 1435 C CA . LYS A 1 177 ? 1.931 3.770 -3.874 1.00 95.44 177 LYS A CA 1
ATOM 1436 C C . LYS A 1 177 ? 1.582 2.654 -2.880 1.00 95.44 177 LYS A C 1
ATOM 1438 O O . LYS A 1 177 ? 0.668 2.808 -2.075 1.00 95.44 177 LYS A O 1
ATOM 1443 N N . GLN A 1 178 ? 2.311 1.535 -2.906 1.00 95.06 178 GLN A N 1
ATOM 1444 C CA . GLN A 1 178 ? 2.130 0.442 -1.949 1.00 95.06 178 GLN A CA 1
ATOM 1445 C C . GLN A 1 178 ? 2.514 0.855 -0.520 1.00 95.06 178 GLN A C 1
ATOM 1447 O O . GLN A 1 178 ? 1.822 0.480 0.426 1.00 95.06 178 GLN A O 1
ATOM 1452 N N . ILE A 1 179 ? 3.595 1.623 -0.356 1.00 94.38 179 ILE A N 1
ATOM 1453 C CA . ILE A 1 179 ? 4.013 2.171 0.942 1.00 94.38 179 ILE A CA 1
ATOM 1454 C C . ILE A 1 179 ? 2.948 3.127 1.485 1.00 94.38 179 ILE A C 1
ATOM 1456 O O . ILE A 1 179 ? 2.581 3.018 2.654 1.00 94.38 179 ILE A O 1
ATOM 1460 N N . ASP A 1 180 ? 2.424 4.019 0.647 1.00 94.69 180 ASP A N 1
ATOM 1461 C CA . ASP A 1 180 ? 1.402 4.986 1.056 1.00 94.69 180 ASP A CA 1
ATOM 1462 C C . ASP A 1 180 ? 0.108 4.271 1.493 1.00 94.69 180 ASP A C 1
ATOM 1464 O O . ASP A 1 180 ? -0.438 4.568 2.556 1.00 94.69 180 ASP A O 1
ATOM 1468 N N . LEU A 1 181 ? -0.315 3.228 0.768 1.00 95.94 181 LEU A N 1
ATOM 1469 C CA . LEU A 1 181 ? -1.440 2.379 1.183 1.00 95.94 181 LEU A CA 1
ATOM 1470 C C . LEU A 1 181 ? -1.176 1.617 2.488 1.00 95.94 181 LEU A C 1
ATOM 1472 O O . LEU A 1 181 ? -2.080 1.482 3.315 1.00 95.94 181 LEU A O 1
ATOM 1476 N N . ASP A 1 182 ? 0.046 1.115 2.698 1.00 95.31 182 ASP A N 1
ATOM 1477 C CA . ASP A 1 182 ? 0.436 0.466 3.955 1.00 95.31 182 ASP A CA 1
ATOM 1478 C C . ASP A 1 182 ? 0.278 1.438 5.145 1.00 95.31 182 ASP A C 1
ATOM 1480 O O . ASP A 1 182 ? -0.195 1.030 6.213 1.00 95.31 182 ASP A O 1
ATOM 1484 N N . VAL A 1 183 ? 0.619 2.719 4.959 1.00 96.25 183 VAL A N 1
ATOM 1485 C CA . VAL A 1 183 ? 0.429 3.786 5.957 1.00 96.25 183 VAL A CA 1
ATOM 1486 C C . VAL A 1 183 ? -1.058 4.072 6.191 1.00 96.25 183 VAL A C 1
ATOM 1488 O O . VAL A 1 183 ? -1.511 4.052 7.341 1.00 96.25 183 VAL A O 1
ATOM 1491 N N . ASP A 1 184 ? -1.840 4.268 5.129 1.00 96.06 184 ASP A N 1
ATOM 1492 C CA . ASP A 1 184 ? -3.276 4.555 5.226 1.00 96.06 184 ASP A CA 1
ATOM 1493 C C . ASP A 1 184 ? -4.041 3.432 5.932 1.00 96.06 184 ASP A C 1
ATOM 1495 O O . ASP A 1 184 ? -4.847 3.684 6.834 1.00 96.06 184 ASP A O 1
ATOM 1499 N N . MET A 1 185 ? -3.734 2.173 5.607 1.00 96.25 185 MET A N 1
ATOM 1500 C CA . MET A 1 185 ? -4.294 1.017 6.306 1.00 96.25 185 MET A CA 1
ATOM 1501 C C . MET A 1 185 ? -4.002 1.058 7.807 1.00 96.25 185 MET A C 1
ATOM 1503 O O . MET A 1 185 ? -4.875 0.717 8.606 1.00 96.25 185 MET A O 1
ATOM 1507 N N . LYS A 1 186 ? -2.795 1.466 8.222 1.00 96.75 186 LYS A N 1
ATOM 1508 C CA . LYS A 1 186 ? -2.441 1.567 9.645 1.00 96.75 186 LYS A CA 1
ATOM 1509 C C . LYS A 1 186 ? -3.222 2.669 10.350 1.00 96.75 186 LYS A C 1
ATOM 1511 O O . LYS A 1 186 ? -3.724 2.432 11.451 1.00 96.75 186 LYS A O 1
ATOM 1516 N N . TYR A 1 187 ? -3.408 3.821 9.712 1.00 96.44 187 TYR A N 1
ATOM 1517 C CA . TYR A 1 187 ? -4.253 4.882 10.261 1.00 96.44 187 TYR A CA 1
ATOM 1518 C C . TYR A 1 187 ? -5.724 4.466 10.361 1.00 96.44 187 TYR A C 1
ATOM 1520 O O . TYR A 1 187 ? -6.345 4.673 11.404 1.00 96.44 187 TYR A O 1
ATOM 1528 N N . LYS A 1 188 ? -6.278 3.800 9.341 1.00 95.81 188 LYS A N 1
ATOM 1529 C CA . LYS A 1 188 ? -7.648 3.261 9.405 1.00 95.81 188 LYS A CA 1
ATOM 1530 C C . LYS A 1 188 ? -7.792 2.159 10.453 1.00 95.81 188 LYS A C 1
ATOM 1532 O O . LYS A 1 188 ? -8.802 2.105 11.145 1.00 95.81 188 LYS A O 1
ATOM 1537 N N . GLN A 1 189 ? -6.769 1.325 10.637 1.00 95.62 189 GLN A N 1
ATOM 1538 C CA . GLN A 1 189 ? -6.722 0.320 11.702 1.00 95.62 189 GLN A CA 1
ATOM 1539 C C . GLN A 1 189 ? -6.733 0.964 13.093 1.00 95.62 189 GLN A C 1
ATOM 1541 O O . GLN A 1 189 ? -7.443 0.486 13.978 1.00 95.62 189 GLN A O 1
ATOM 1546 N N . ARG A 1 190 ? -6.010 2.076 13.277 1.00 96.25 190 ARG A N 1
ATOM 1547 C CA . ARG A 1 190 ? -6.065 2.876 14.507 1.00 96.25 190 ARG A CA 1
ATOM 1548 C C . ARG A 1 190 ? -7.483 3.363 14.795 1.00 96.25 190 ARG A C 1
ATOM 1550 O O . ARG A 1 190 ? -7.972 3.201 15.911 1.00 96.25 190 ARG A O 1
ATOM 1557 N N . GLU A 1 191 ? -8.129 3.938 13.787 1.00 96.31 191 GLU A N 1
ATOM 1558 C CA . GLU A 1 191 ? -9.477 4.486 13.918 1.00 96.31 191 GLU A CA 1
ATOM 1559 C C . GLU A 1 191 ? -10.507 3.391 14.209 1.00 96.31 191 GLU A C 1
ATOM 1561 O O . GLU A 1 191 ? -11.330 3.535 15.111 1.00 96.31 191 GLU A O 1
ATOM 1566 N N . LEU A 1 192 ? -10.391 2.239 13.540 1.00 95.19 192 LEU A N 1
ATOM 1567 C CA . LEU A 1 192 ? -11.221 1.070 13.817 1.00 95.19 192 LEU A CA 1
ATOM 1568 C C . LEU A 1 192 ? -11.112 0.640 15.283 1.00 95.19 192 LEU A C 1
ATOM 1570 O O . LEU A 1 192 ? -12.127 0.394 15.929 1.00 95.19 192 LEU A O 1
ATOM 1574 N N . TYR A 1 193 ? -9.898 0.557 15.830 1.00 95.19 193 TYR A N 1
ATOM 1575 C CA . TYR A 1 193 ? -9.712 0.158 17.224 1.00 95.19 193 TYR A CA 1
ATOM 1576 C C . TYR A 1 193 ? -10.309 1.159 18.214 1.00 95.19 193 TYR A C 1
ATOM 1578 O O . TYR A 1 193 ? -10.901 0.733 19.205 1.00 95.19 193 TYR A O 1
ATOM 1586 N N . ARG A 1 194 ? -10.220 2.464 17.931 1.00 95.00 194 ARG A N 1
ATOM 1587 C CA . ARG A 1 194 ? -10.891 3.499 18.733 1.00 95.00 194 ARG A CA 1
ATOM 1588 C C . ARG A 1 194 ? -12.409 3.367 18.669 1.00 95.00 194 ARG A C 1
ATOM 1590 O O . ARG A 1 194 ? -13.058 3.380 19.709 1.00 95.00 194 ARG A O 1
ATOM 1597 N N . SER A 1 195 ? -12.962 3.169 17.474 1.00 93.56 195 SER A N 1
ATOM 1598 C CA . SER A 1 195 ? -14.403 2.986 17.277 1.00 93.56 195 SER A CA 1
ATOM 1599 C C . SER A 1 195 ? -14.921 1.736 18.003 1.00 93.56 195 SER A C 1
ATOM 1601 O O . SER A 1 195 ? -15.895 1.796 18.751 1.00 93.56 195 SER A O 1
ATOM 1603 N N . MET A 1 196 ? -14.185 0.623 17.914 1.00 91.88 196 MET A N 1
ATOM 1604 C CA . MET A 1 196 ? -14.490 -0.607 18.650 1.00 91.88 196 MET A CA 1
ATOM 1605 C C . MET A 1 196 ? -14.383 -0.440 20.173 1.00 91.88 196 MET A C 1
ATOM 1607 O O . MET A 1 196 ? -15.169 -1.048 20.902 1.00 91.88 196 MET A O 1
ATOM 1611 N N . ALA A 1 197 ? -13.420 0.344 20.672 1.00 92.56 197 ALA A N 1
ATOM 1612 C CA . ALA A 1 197 ? -13.313 0.658 22.097 1.00 92.56 197 ALA A CA 1
ATOM 1613 C C . ALA A 1 197 ? -14.524 1.472 22.570 1.00 92.56 197 ALA A C 1
ATOM 1615 O O . ALA A 1 197 ? -15.168 1.072 23.536 1.00 92.56 197 ALA A O 1
ATOM 1616 N N . ALA A 1 198 ? -14.900 2.519 21.831 1.00 92.19 198 ALA A N 1
ATOM 1617 C CA . ALA A 1 198 ? -16.076 3.337 22.123 1.00 92.19 198 ALA A CA 1
ATOM 1618 C C . ALA A 1 198 ? -17.380 2.517 22.088 1.00 92.19 198 ALA A C 1
ATOM 1620 O O . ALA A 1 198 ? -18.256 2.686 22.938 1.00 92.19 198 ALA A O 1
ATOM 1621 N N . ASP A 1 199 ? -17.501 1.579 21.143 1.00 90.12 199 ASP A N 1
ATOM 1622 C CA . ASP A 1 199 ? -18.613 0.628 21.101 1.00 90.12 199 ASP A CA 1
ATOM 1623 C C . ASP A 1 199 ? -18.645 -0.255 22.357 1.00 90.12 199 ASP A C 1
ATOM 1625 O O . ASP A 1 199 ? -19.703 -0.424 22.964 1.00 90.12 199 ASP A O 1
ATOM 1629 N N . CYS A 1 200 ? -17.490 -0.767 22.797 1.00 90.12 200 CYS A N 1
ATOM 1630 C CA . CYS A 1 200 ? -17.395 -1.550 24.030 1.00 90.12 200 CYS A CA 1
ATOM 1631 C C . CYS A 1 200 ? -17.755 -0.721 25.270 1.00 90.12 200 CYS A C 1
ATOM 1633 O O . CYS A 1 200 ? -18.516 -1.193 26.111 1.00 90.12 200 CYS A O 1
ATOM 1635 N N . GLU A 1 201 ? -17.229 0.496 25.387 1.00 91.06 201 GLU A N 1
ATOM 1636 C CA . GLU A 1 201 ? -17.498 1.409 26.502 1.00 91.06 201 GLU A CA 1
ATOM 1637 C C . GLU A 1 201 ? -18.982 1.761 26.596 1.00 91.06 201 GLU A C 1
ATOM 1639 O O . GLU A 1 201 ? -19.554 1.715 27.684 1.00 91.06 201 GLU A O 1
ATOM 1644 N N . ARG A 1 202 ? -19.641 2.014 25.459 1.00 90.69 202 ARG A N 1
ATOM 1645 C CA . ARG A 1 202 ? -21.089 2.256 25.401 1.00 90.69 202 ARG A CA 1
ATOM 1646 C C . ARG A 1 202 ? -21.887 1.055 25.904 1.00 90.69 202 ARG A C 1
ATOM 1648 O O . ARG A 1 202 ? -22.832 1.215 26.674 1.00 90.69 202 ARG A O 1
ATOM 1655 N N . GLU A 1 203 ? -21.528 -0.157 25.487 1.00 89.88 203 GLU A N 1
ATOM 1656 C CA . GLU A 1 203 ? -22.211 -1.371 25.943 1.00 89.88 203 GLU A CA 1
ATOM 1657 C C . GLU A 1 203 ? -21.986 -1.627 27.445 1.00 89.88 203 GLU A C 1
ATOM 1659 O O . GLU A 1 203 ? -22.930 -1.996 28.149 1.00 89.88 203 GLU A O 1
ATOM 1664 N N . ILE A 1 204 ? -20.778 -1.364 27.954 1.00 89.31 204 ILE A N 1
ATOM 1665 C CA . ILE A 1 204 ? -20.450 -1.460 29.385 1.00 89.31 204 ILE A CA 1
ATOM 1666 C C . ILE A 1 204 ? -21.233 -0.418 30.194 1.00 89.31 204 ILE A C 1
ATOM 1668 O O . ILE A 1 204 ? -21.828 -0.766 31.214 1.00 89.31 204 ILE A O 1
ATOM 1672 N N . ALA A 1 205 ? -21.310 0.830 29.720 1.00 88.62 205 ALA A N 1
ATOM 1673 C CA . ALA A 1 205 ? -22.089 1.899 30.348 1.00 88.62 205 ALA A CA 1
ATOM 1674 C C . ALA A 1 205 ? -23.591 1.562 30.426 1.00 88.62 205 ALA A C 1
ATOM 1676 O O . ALA A 1 205 ? -24.266 1.934 31.382 1.00 88.62 205 ALA A O 1
ATOM 1677 N N . ASN A 1 206 ? -24.105 0.768 29.479 1.00 88.56 206 ASN A N 1
ATOM 1678 C CA . ASN A 1 206 ? -25.474 0.234 29.499 1.00 88.56 206 ASN A CA 1
ATOM 1679 C C . ASN A 1 206 ? -25.687 -0.924 30.506 1.00 88.56 206 ASN A C 1
ATOM 1681 O O . ASN A 1 206 ? -26.775 -1.525 30.565 1.00 88.56 206 ASN A O 1
ATOM 1685 N N . GLY A 1 207 ? -24.661 -1.258 31.294 1.00 86.88 207 GLY A N 1
ATOM 1686 C CA . GLY A 1 207 ? -24.672 -2.316 32.302 1.00 86.88 207 GLY A CA 1
ATOM 1687 C C . GLY A 1 207 ? -24.537 -3.721 31.714 1.00 86.88 207 GLY A C 1
ATOM 1688 O O . GLY A 1 207 ? -24.989 -4.689 32.329 1.00 86.88 207 GLY A O 1
ATOM 1689 N N . LYS A 1 208 ? -23.979 -3.856 30.503 1.00 90.06 208 LYS A N 1
ATOM 1690 C CA . LYS A 1 208 ? -23.738 -5.165 29.883 1.00 90.06 208 LYS A CA 1
ATOM 1691 C C . LYS A 1 208 ? -22.337 -5.659 30.215 1.00 90.06 208 LYS A C 1
ATOM 1693 O O . LYS A 1 208 ? -21.366 -4.916 30.158 1.00 90.06 208 LYS A O 1
ATOM 1698 N N . LEU A 1 209 ? -22.237 -6.951 30.499 1.00 88.00 209 LEU A N 1
ATOM 1699 C CA . LEU A 1 209 ? -20.974 -7.648 30.657 1.00 88.00 209 LEU A CA 1
ATOM 1700 C C . LEU A 1 209 ? -20.522 -8.218 29.315 1.00 88.00 209 LEU A C 1
ATOM 1702 O O . LEU A 1 209 ? -21.274 -8.904 28.623 1.00 88.00 209 LEU A O 1
ATOM 1706 N N . ARG A 1 210 ? -19.256 -7.988 28.976 1.00 87.50 210 ARG A N 1
ATOM 1707 C CA . ARG A 1 210 ? -18.569 -8.650 27.863 1.00 87.50 210 ARG A CA 1
ATOM 1708 C C . ARG A 1 210 ? -18.063 -10.046 28.247 1.00 87.50 210 ARG A C 1
ATOM 1710 O O . ARG A 1 210 ? -17.437 -10.204 29.296 1.00 87.50 210 ARG A O 1
ATOM 1717 N N . THR A 1 211 ? -18.281 -11.048 27.394 1.00 84.50 211 THR A N 1
ATOM 1718 C CA . THR A 1 211 ? -17.662 -12.376 27.552 1.00 84.50 211 THR A CA 1
ATOM 1719 C C . THR A 1 211 ? -16.172 -12.365 27.189 1.00 84.50 211 THR A C 1
ATOM 1721 O O . THR A 1 211 ? -15.707 -11.591 26.346 1.00 84.50 211 THR A O 1
ATOM 1724 N N . GLU A 1 212 ? -15.401 -13.250 27.827 1.00 82.50 212 GLU A N 1
ATOM 1725 C CA . GLU A 1 212 ? -13.984 -13.453 27.495 1.00 82.50 212 GLU A CA 1
ATOM 1726 C C . GLU A 1 212 ? -13.789 -14.417 26.317 1.00 82.50 212 GLU A C 1
ATOM 1728 O O . GLU A 1 212 ? -12.848 -14.246 25.542 1.00 82.50 212 GLU A O 1
ATOM 1733 N N . ALA A 1 213 ? -14.707 -15.374 26.148 1.00 79.62 213 ALA A N 1
ATOM 1734 C CA . ALA A 1 213 ? -14.701 -16.331 25.048 1.00 79.62 213 ALA A CA 1
ATOM 1735 C C . ALA A 1 213 ? -14.939 -15.659 23.686 1.00 79.62 213 ALA A C 1
ATOM 1737 O O . ALA A 1 213 ? -15.629 -14.643 23.588 1.00 79.62 213 ALA A O 1
ATOM 1738 N N . LEU A 1 214 ? -14.378 -16.263 22.636 1.00 77.50 214 LEU A N 1
ATOM 1739 C CA . LEU A 1 214 ? -14.632 -15.901 21.244 1.00 77.50 214 LEU A CA 1
ATOM 1740 C C . LEU A 1 214 ? -15.777 -16.771 20.684 1.00 77.50 214 LEU A C 1
ATOM 1742 O O . LEU A 1 214 ? -15.747 -17.982 20.899 1.00 77.50 214 LEU A O 1
ATOM 1746 N N . PRO A 1 215 ? -16.751 -16.203 19.948 1.00 80.81 215 PRO A N 1
ATOM 1747 C CA . PRO A 1 215 ? -16.959 -14.775 19.707 1.00 80.81 215 PRO A CA 1
ATOM 1748 C C . PRO A 1 215 ? -17.361 -14.034 20.991 1.00 80.81 215 PRO A C 1
ATOM 1750 O O . PRO A 1 215 ? -18.121 -14.544 21.813 1.00 80.81 215 PRO A O 1
ATOM 1753 N N . ARG A 1 216 ? -16.840 -12.812 21.158 1.00 81.50 216 ARG A N 1
ATOM 1754 C CA . ARG A 1 216 ? -17.161 -11.976 22.321 1.00 81.50 216 ARG A CA 1
ATOM 1755 C C . ARG A 1 216 ? -18.577 -11.439 22.169 1.00 81.50 216 ARG A C 1
ATOM 1757 O O . ARG A 1 216 ? -18.899 -10.853 21.140 1.00 81.50 216 ARG A O 1
ATOM 1764 N N . VAL A 1 217 ? -19.392 -11.611 23.200 1.00 85.31 217 VAL A N 1
ATOM 1765 C CA . VAL A 1 217 ? -20.796 -11.196 23.229 1.00 85.31 217 VAL A CA 1
ATOM 1766 C C . VAL A 1 217 ? -21.029 -10.325 24.457 1.00 85.31 217 VAL A C 1
ATOM 1768 O O . VAL A 1 217 ? -20.467 -10.573 25.527 1.00 85.31 217 VAL A O 1
ATOM 1771 N N . PHE A 1 218 ? -21.862 -9.301 24.299 1.00 87.88 218 PHE A N 1
ATOM 1772 C CA . PHE A 1 218 ? -22.364 -8.500 25.407 1.00 87.88 218 PHE A CA 1
ATOM 1773 C C . PHE A 1 218 ? -23.689 -9.071 25.898 1.00 87.88 218 PHE A C 1
ATOM 1775 O O . PHE A 1 218 ? -24.600 -9.325 25.111 1.00 87.88 218 PHE A O 1
ATOM 1782 N N . TRP A 1 219 ? -23.813 -9.259 27.206 1.00 87.88 219 TRP A N 1
ATOM 1783 C CA . TRP A 1 219 ? -25.036 -9.754 27.828 1.00 87.88 219 TRP A CA 1
ATOM 1784 C C . TRP A 1 219 ? -25.373 -8.930 29.065 1.00 87.88 219 TRP A C 1
ATOM 1786 O O . TRP A 1 219 ? -24.485 -8.436 29.757 1.00 87.88 219 TRP A O 1
ATOM 1796 N N . LYS A 1 220 ? -26.669 -8.773 29.348 1.00 89.44 220 LYS A N 1
ATOM 1797 C CA . LYS A 1 220 ? -27.139 -8.066 30.541 1.00 89.44 220 LYS A CA 1
ATOM 1798 C C . LYS A 1 220 ? -27.648 -9.067 31.585 1.00 89.44 220 LYS A C 1
ATOM 1800 O O . LYS A 1 220 ? -28.590 -9.809 31.296 1.00 89.44 220 LYS A O 1
ATOM 1805 N N . PRO A 1 221 ? -27.056 -9.109 32.787 1.00 87.00 221 PRO A N 1
ATOM 1806 C CA . PRO A 1 221 ? -27.571 -9.896 33.901 1.00 87.00 221 PRO A CA 1
ATOM 1807 C C . PRO A 1 221 ? -28.994 -9.480 34.287 1.00 87.00 221 PRO A C 1
ATOM 1809 O O . PRO A 1 221 ? -29.313 -8.296 34.321 1.00 87.00 221 PRO A O 1
ATOM 1812 N N . LYS A 1 222 ? -29.848 -10.455 34.624 1.00 85.69 222 LYS A N 1
ATOM 1813 C CA . LYS A 1 222 ? -31.216 -10.188 35.114 1.00 85.69 222 LYS A CA 1
ATOM 1814 C C . LYS A 1 222 ? -31.257 -9.622 36.533 1.00 85.69 222 LYS A C 1
ATOM 1816 O O . LYS A 1 222 ? -32.179 -8.887 36.865 1.00 85.69 222 LYS A O 1
ATOM 1821 N N . LYS A 1 223 ? -30.306 -10.018 37.379 1.00 85.06 223 LYS A N 1
ATOM 1822 C CA . LYS A 1 223 ? -30.150 -9.537 38.754 1.00 85.06 223 LYS A CA 1
ATOM 1823 C C . LYS A 1 223 ? -28.702 -9.124 38.947 1.00 85.06 223 LYS A C 1
ATOM 1825 O O . LYS A 1 223 ? -27.801 -9.894 38.616 1.00 85.06 223 LYS A O 1
ATOM 1830 N N . GLU A 1 224 ? -28.492 -7.930 39.477 1.00 81.00 224 GLU A N 1
ATOM 1831 C CA . GLU A 1 224 ? -27.159 -7.455 39.822 1.00 81.00 224 GLU A CA 1
ATOM 1832 C C . GLU A 1 224 ? -26.750 -8.054 41.166 1.00 81.00 224 GLU A C 1
ATOM 1834 O O . GLU A 1 224 ? -27.351 -7.784 42.202 1.00 81.00 224 GLU A O 1
ATOM 1839 N N . THR A 1 225 ? -25.744 -8.924 41.135 1.00 88.56 225 THR A N 1
ATOM 1840 C CA . THR A 1 225 ? -25.081 -9.421 42.345 1.00 88.56 225 THR A CA 1
ATOM 1841 C C . THR A 1 225 ? -23.822 -8.599 42.619 1.00 88.56 225 THR A C 1
ATOM 1843 O O . THR A 1 225 ? -23.305 -7.931 41.723 1.00 88.56 225 THR A O 1
ATOM 1846 N N . ILE A 1 226 ? -23.264 -8.699 43.828 1.00 89.56 226 ILE A N 1
ATOM 1847 C CA . ILE A 1 226 ? -21.978 -8.060 44.170 1.00 89.56 226 ILE A CA 1
ATOM 1848 C C . ILE A 1 226 ? -20.877 -8.480 43.175 1.00 89.56 226 ILE A C 1
ATOM 1850 O O . ILE A 1 226 ? -20.069 -7.659 42.741 1.00 89.56 226 ILE A O 1
ATOM 1854 N N . GLN A 1 227 ? -20.881 -9.746 42.743 1.00 88.12 227 GLN A N 1
ATOM 1855 C CA . GLN A 1 227 ? -19.951 -10.248 41.726 1.00 88.12 227 GLN A CA 1
ATOM 1856 C C . GLN A 1 227 ? -20.156 -9.555 40.375 1.00 88.12 227 GLN A C 1
ATOM 1858 O O . GLN A 1 227 ? -19.192 -9.131 39.746 1.00 88.12 227 GLN A O 1
ATOM 1863 N N . THR A 1 228 ? -21.408 -9.391 39.948 1.00 86.94 228 THR A N 1
ATOM 1864 C CA . THR A 1 228 ? -21.769 -8.683 38.715 1.00 86.94 228 THR A CA 1
ATOM 1865 C C . THR A 1 228 ? -21.273 -7.237 38.714 1.00 86.94 228 THR A C 1
ATOM 1867 O O . THR A 1 228 ? -20.669 -6.803 37.735 1.00 86.94 228 THR A O 1
ATOM 1870 N N . GLN A 1 229 ? -21.478 -6.510 39.815 1.00 87.56 229 GLN A N 1
ATOM 1871 C CA . GLN A 1 229 ? -21.012 -5.128 39.964 1.00 87.56 229 GLN A CA 1
ATOM 1872 C C . GLN A 1 229 ? -19.481 -5.050 39.947 1.00 87.56 229 GLN A C 1
ATOM 1874 O O . GLN A 1 229 ? -18.911 -4.205 39.260 1.00 87.56 229 GLN A O 1
ATOM 1879 N N . SER A 1 230 ? -18.807 -5.988 40.621 1.00 90.00 230 SER A N 1
ATOM 1880 C CA . SER A 1 230 ? -17.346 -6.100 40.575 1.00 90.00 230 SER A CA 1
ATOM 1881 C C . SER A 1 230 ? -16.827 -6.366 39.157 1.00 90.00 230 SER A C 1
ATOM 1883 O O . SER A 1 230 ? -15.838 -5.767 38.735 1.00 90.00 230 SER A O 1
ATOM 1885 N N . MET A 1 231 ? -17.503 -7.229 38.389 1.00 89.50 231 MET A N 1
ATOM 1886 C CA . MET A 1 231 ? -17.145 -7.488 36.994 1.00 89.50 231 MET A CA 1
ATOM 1887 C C . MET A 1 231 ? -17.347 -6.252 36.113 1.00 89.50 231 MET A C 1
ATOM 1889 O O . MET A 1 231 ? -16.450 -5.939 35.334 1.00 89.50 231 MET A O 1
ATOM 1893 N N . LEU A 1 232 ? -18.469 -5.535 36.253 1.00 88.88 232 LEU A N 1
ATOM 1894 C CA . LEU A 1 232 ? -18.735 -4.298 35.507 1.00 88.88 232 LEU A CA 1
ATOM 1895 C C . LEU A 1 232 ? -17.671 -3.233 35.794 1.00 88.88 232 LEU A C 1
ATOM 1897 O O . LEU A 1 232 ? -17.131 -2.657 34.857 1.00 88.88 232 LEU A O 1
ATOM 1901 N N . ALA A 1 233 ? -17.293 -3.043 37.061 1.00 90.12 233 ALA A N 1
ATOM 1902 C CA . ALA A 1 233 ? -16.277 -2.066 37.455 1.00 90.12 233 ALA A CA 1
ATOM 1903 C C . ALA A 1 233 ? -14.882 -2.354 36.865 1.00 90.12 233 ALA A C 1
ATOM 1905 O O . ALA A 1 233 ? -14.106 -1.433 36.631 1.00 90.12 233 ALA A O 1
ATOM 1906 N N . ARG A 1 234 ? -14.550 -3.626 36.598 1.00 92.19 234 ARG A N 1
ATOM 1907 C CA . ARG A 1 234 ? -13.250 -4.029 36.025 1.00 92.19 234 ARG A CA 1
ATOM 1908 C C . ARG A 1 234 ? -13.202 -3.969 34.497 1.00 92.19 234 ARG A C 1
ATOM 1910 O O . ARG A 1 234 ? -12.113 -3.978 33.928 1.00 92.19 234 ARG A O 1
ATOM 1917 N N . GLN A 1 235 ? -14.348 -3.974 33.813 1.00 89.31 235 GLN A N 1
ATOM 1918 C CA . GLN A 1 235 ? -14.383 -4.043 32.347 1.00 89.31 235 GLN A CA 1
ATOM 1919 C C . GLN A 1 235 ? -13.814 -2.812 31.627 1.00 89.31 235 GLN A C 1
ATOM 1921 O O . GLN A 1 235 ? -13.108 -3.036 30.643 1.00 89.31 235 GLN A O 1
ATOM 1926 N N . PRO A 1 236 ? -14.031 -1.564 32.087 1.00 90.44 236 PRO A N 1
ATOM 1927 C CA . PRO A 1 236 ? -13.428 -0.386 31.464 1.00 90.44 236 PRO A CA 1
ATOM 1928 C C . PRO A 1 236 ? -11.900 -0.477 31.378 1.00 90.44 236 PRO A C 1
ATOM 1930 O O . PRO A 1 236 ? -11.346 -0.339 30.292 1.00 90.44 236 PRO A O 1
ATOM 1933 N N . GLY A 1 237 ? -11.227 -0.853 32.475 1.00 92.25 237 GLY A N 1
ATOM 1934 C CA . GLY A 1 237 ? -9.768 -1.020 32.489 1.00 92.25 237 GLY A CA 1
ATOM 1935 C C . GLY A 1 237 ? -9.275 -2.084 31.501 1.00 92.25 237 GLY A C 1
ATOM 1936 O O . GLY A 1 237 ? -8.297 -1.869 30.795 1.00 92.25 237 GLY A O 1
ATOM 1937 N N . LYS A 1 238 ? -10.007 -3.200 31.350 1.00 91.81 238 LYS A N 1
ATOM 1938 C CA . LYS A 1 238 ? -9.683 -4.225 30.338 1.00 91.81 238 LYS A CA 1
ATOM 1939 C C . LYS A 1 238 ? -9.804 -3.700 28.900 1.00 91.81 238 LYS A C 1
ATOM 1941 O O . LYS A 1 238 ? -9.069 -4.156 28.025 1.00 91.81 238 LYS A O 1
ATOM 1946 N N . VAL A 1 239 ? -10.759 -2.807 28.625 1.00 92.06 239 VAL A N 1
ATOM 1947 C CA . VAL A 1 239 ? -10.925 -2.191 27.294 1.00 92.06 239 VAL A CA 1
ATOM 1948 C C . VAL A 1 239 ? -9.803 -1.193 27.025 1.00 92.06 239 VAL A C 1
ATOM 1950 O O . VAL A 1 239 ? -9.237 -1.216 25.934 1.00 92.06 239 VAL A O 1
ATOM 1953 N N . GLU A 1 240 ? -9.439 -0.387 28.020 1.00 94.06 240 GLU A N 1
ATOM 1954 C CA . GLU A 1 240 ? -8.340 0.575 27.928 1.00 94.06 240 GLU A CA 1
ATOM 1955 C C . GLU A 1 240 ? -6.989 -0.118 27.699 1.00 94.06 240 GLU A C 1
ATOM 1957 O O . GLU A 1 240 ? -6.259 0.240 26.773 1.00 94.06 240 GLU A O 1
ATOM 1962 N N . GLU A 1 241 ? -6.676 -1.163 28.473 1.00 95.50 241 GLU A N 1
ATOM 1963 C CA . GLU A 1 241 ? -5.462 -1.969 28.291 1.00 95.50 241 GLU A CA 1
ATOM 1964 C C . GLU A 1 241 ? -5.404 -2.586 26.891 1.00 95.50 241 GLU A C 1
ATOM 1966 O O . GLU A 1 241 ? -4.387 -2.481 26.202 1.00 95.50 241 GLU A O 1
ATOM 1971 N N . TRP A 1 242 ? -6.514 -3.177 26.434 1.00 93.50 242 TRP A N 1
ATOM 1972 C CA . TRP A 1 242 ? -6.615 -3.723 25.083 1.00 93.50 242 TRP A CA 1
ATOM 1973 C C . TRP A 1 242 ? -6.371 -2.650 24.016 1.00 93.50 242 TRP A C 1
ATOM 1975 O O . TRP A 1 242 ? -5.595 -2.885 23.085 1.00 93.50 242 TRP A O 1
ATOM 1985 N N . LEU A 1 243 ? -6.998 -1.476 24.149 1.00 95.56 243 LEU A N 1
ATOM 1986 C CA . LEU A 1 243 ? -6.823 -0.373 23.209 1.00 95.56 243 LEU A CA 1
ATOM 1987 C C . LEU A 1 243 ? -5.362 0.078 23.184 1.00 95.56 243 LEU A C 1
ATOM 1989 O O . LEU A 1 243 ? -4.791 0.201 22.104 1.00 95.56 243 LEU A O 1
ATOM 1993 N N . LYS A 1 244 ? -4.733 0.251 24.350 1.00 97.00 244 LYS A N 1
ATOM 1994 C CA . LYS A 1 244 ? -3.322 0.630 24.468 1.00 97.00 244 LYS A CA 1
ATOM 1995 C C . LYS A 1 244 ? -2.406 -0.359 23.749 1.00 97.00 244 LYS A C 1
ATOM 1997 O O . LYS A 1 244 ? -1.584 0.064 22.938 1.00 97.00 244 LYS A O 1
ATOM 2002 N N . THR A 1 245 ? -2.582 -1.664 23.974 1.00 97.06 245 THR A N 1
ATOM 2003 C CA . THR A 1 245 ? -1.825 -2.702 23.254 1.00 97.06 245 THR A CA 1
ATOM 2004 C C . THR A 1 245 ? -2.021 -2.585 21.743 1.00 97.06 245 THR A C 1
ATOM 2006 O O . THR A 1 245 ? -1.057 -2.644 20.983 1.00 97.06 245 THR A O 1
ATOM 2009 N N . LYS A 1 246 ? -3.258 -2.362 21.286 1.00 96.12 246 LYS A N 1
ATOM 2010 C CA . LYS A 1 246 ? -3.555 -2.205 19.858 1.00 96.12 246 LYS A CA 1
ATOM 2011 C C . LYS A 1 246 ? -2.999 -0.924 19.243 1.00 96.12 246 LYS A C 1
ATOM 2013 O O . LYS A 1 246 ? -2.604 -0.959 18.080 1.00 96.12 246 LYS A O 1
ATOM 2018 N N . MET A 1 247 ? -2.927 0.175 19.989 1.00 96.31 247 MET A N 1
ATOM 2019 C CA . MET A 1 247 ? -2.267 1.402 19.534 1.00 96.31 247 MET A CA 1
ATOM 2020 C C . MET A 1 247 ? -0.762 1.183 19.361 1.00 96.31 247 MET A C 1
ATOM 2022 O O . MET A 1 247 ? -0.235 1.525 18.307 1.00 96.31 247 MET A O 1
ATOM 2026 N N . MET A 1 248 ? -0.105 0.514 20.316 1.00 96.81 248 MET A N 1
ATOM 2027 C CA . MET A 1 248 ? 1.316 0.164 20.193 1.00 96.81 248 MET A CA 1
ATOM 2028 C C . MET A 1 248 ? 1.595 -0.712 18.962 1.00 96.81 248 MET A C 1
ATOM 2030 O O . MET A 1 248 ? 2.493 -0.408 18.187 1.00 96.81 248 MET A O 1
ATOM 2034 N N . GLU A 1 249 ? 0.777 -1.741 18.702 1.00 95.75 249 GLU A N 1
ATOM 2035 C CA . GLU A 1 249 ? 0.920 -2.580 17.497 1.00 95.75 249 GLU A CA 1
ATOM 2036 C C . GLU A 1 249 ? 0.815 -1.778 16.182 1.00 95.75 249 GLU A C 1
ATOM 2038 O O . GLU A 1 249 ? 1.429 -2.137 15.167 1.00 95.75 249 GLU A O 1
ATOM 2043 N N . VAL A 1 250 ? -0.010 -0.725 16.166 1.00 96.81 250 VAL A N 1
ATOM 2044 C CA . VAL A 1 250 ? -0.137 0.173 15.011 1.00 96.81 250 VAL A CA 1
ATOM 2045 C C . VAL A 1 250 ? 1.103 1.048 14.879 1.00 96.81 250 VAL A C 1
ATOM 2047 O O . VAL A 1 250 ? 1.619 1.163 13.768 1.00 96.81 250 VAL A O 1
ATOM 2050 N N . ASP A 1 251 ? 1.596 1.605 15.982 1.00 96.44 251 ASP A N 1
ATOM 2051 C CA . ASP A 1 251 ? 2.778 2.471 16.012 1.00 96.44 251 ASP A CA 1
ATOM 2052 C C . ASP A 1 251 ? 4.038 1.712 15.575 1.00 96.44 251 ASP A C 1
ATOM 2054 O O . ASP A 1 251 ? 4.720 2.147 14.647 1.00 96.44 251 ASP A O 1
ATOM 2058 N N . ASP A 1 252 ? 4.257 0.503 16.100 1.00 96.81 252 ASP A N 1
ATOM 2059 C CA . ASP A 1 252 ? 5.319 -0.413 15.654 1.00 96.81 252 ASP A CA 1
ATOM 2060 C C . ASP A 1 252 ? 5.170 -0.781 14.165 1.00 96.81 252 ASP A C 1
ATOM 2062 O O . ASP A 1 252 ? 6.129 -1.080 13.445 1.00 96.81 252 ASP A O 1
ATOM 2066 N N . GLY A 1 253 ? 3.928 -0.832 13.677 1.00 95.12 253 GLY A N 1
ATOM 2067 C CA . GLY A 1 253 ? 3.616 -1.029 12.265 1.00 95.12 253 GLY A CA 1
ATOM 2068 C C . GLY A 1 253 ? 4.058 0.154 11.405 1.00 95.12 253 GLY A C 1
ATOM 2069 O O . GLY A 1 253 ? 4.719 -0.054 10.388 1.00 95.12 253 GLY A O 1
ATOM 2070 N N . LEU A 1 254 ? 3.717 1.373 11.820 1.00 95.38 254 LEU A N 1
ATOM 2071 C CA . LEU A 1 254 ? 4.095 2.613 11.143 1.00 95.38 254 LEU A CA 1
ATOM 2072 C C . LEU A 1 254 ? 5.612 2.816 11.151 1.00 95.38 254 LEU A C 1
ATOM 2074 O O . LEU A 1 254 ? 6.177 3.163 10.117 1.00 95.38 254 LEU A O 1
ATOM 2078 N N . GLU A 1 255 ? 6.288 2.520 12.262 1.00 95.44 255 GLU A N 1
ATOM 2079 C CA . GLU A 1 255 ? 7.748 2.618 12.348 1.00 95.44 255 GLU A CA 1
ATOM 2080 C C . GLU A 1 255 ? 8.438 1.653 11.371 1.00 95.44 255 GLU A C 1
ATOM 2082 O O . GLU A 1 255 ? 9.392 2.022 10.684 1.00 95.44 255 GLU A O 1
ATOM 2087 N N . ARG A 1 256 ? 7.929 0.421 11.237 1.00 94.88 256 ARG A N 1
ATOM 2088 C CA . ARG A 1 256 ? 8.441 -0.541 10.244 1.00 94.88 256 ARG A CA 1
ATOM 2089 C C . ARG A 1 256 ? 8.255 -0.059 8.808 1.00 94.88 256 ARG A C 1
ATOM 2091 O O . ARG A 1 256 ? 9.138 -0.285 7.982 1.00 94.88 256 ARG A O 1
ATOM 2098 N N . ILE A 1 257 ? 7.133 0.592 8.505 1.00 93.38 257 ILE A N 1
ATOM 2099 C CA . ILE A 1 257 ? 6.893 1.169 7.176 1.00 93.38 257 ILE A CA 1
ATOM 2100 C C . ILE A 1 257 ? 7.832 2.358 6.938 1.00 93.38 257 ILE A C 1
ATOM 2102 O O . ILE A 1 257 ? 8.442 2.447 5.875 1.00 93.38 257 ILE A O 1
ATOM 2106 N N . ALA A 1 258 ? 8.029 3.217 7.940 1.00 92.94 258 ALA A N 1
ATOM 2107 C CA . ALA A 1 258 ? 8.962 4.338 7.864 1.00 92.94 258 ALA A CA 1
ATOM 2108 C C . ALA A 1 258 ? 10.406 3.873 7.612 1.00 92.94 258 ALA A C 1
ATOM 2110 O O . ALA A 1 258 ? 11.083 4.437 6.757 1.00 92.94 258 ALA A O 1
ATOM 2111 N N . LYS A 1 259 ? 10.853 2.800 8.280 1.00 92.88 259 LYS A N 1
ATOM 2112 C CA . LYS A 1 259 ? 12.163 2.176 8.019 1.00 92.88 259 LYS A CA 1
ATOM 2113 C C . LYS A 1 259 ? 12.273 1.663 6.583 1.00 92.88 259 LYS A C 1
ATOM 2115 O O . LYS A 1 259 ? 13.279 1.918 5.938 1.00 92.88 259 LYS A O 1
ATOM 2120 N N . ARG A 1 260 ? 11.227 1.009 6.060 1.00 87.00 260 ARG A N 1
ATOM 2121 C CA . ARG A 1 260 ? 11.187 0.543 4.660 1.00 87.00 260 ARG A CA 1
ATOM 2122 C C . ARG A 1 260 ? 11.259 1.695 3.654 1.00 87.00 260 ARG A C 1
ATOM 2124 O O . ARG A 1 260 ? 11.811 1.514 2.585 1.00 87.00 260 ARG A O 1
ATOM 2131 N N . LYS A 1 261 ? 10.709 2.865 3.982 1.00 84.94 261 LYS A N 1
ATOM 2132 C CA . LYS A 1 261 ? 10.777 4.057 3.121 1.00 84.94 261 LYS A CA 1
ATOM 2133 C C . LYS A 1 261 ? 12.187 4.666 3.051 1.00 84.94 261 LYS A C 1
ATOM 2135 O O . LYS A 1 261 ? 12.479 5.407 2.122 1.00 84.94 261 LYS A O 1
ATOM 2140 N N . GLN A 1 262 ? 13.035 4.407 4.048 1.00 79.69 262 GLN A N 1
ATOM 2141 C CA . GLN A 1 262 ? 14.411 4.918 4.102 1.00 79.69 262 GLN A CA 1
ATOM 2142 C C . GLN A 1 262 ? 15.433 3.993 3.424 1.00 79.69 262 GLN A C 1
ATOM 2144 O O . GLN A 1 262 ? 16.543 4.442 3.146 1.00 79.69 262 GLN A O 1
ATOM 2149 N N . THR A 1 263 ? 15.080 2.722 3.210 1.00 64.50 263 THR A N 1
ATOM 2150 C CA . THR A 1 263 ? 15.911 1.700 2.550 1.00 64.50 263 THR A CA 1
ATOM 2151 C C . THR A 1 263 ? 15.618 1.615 1.066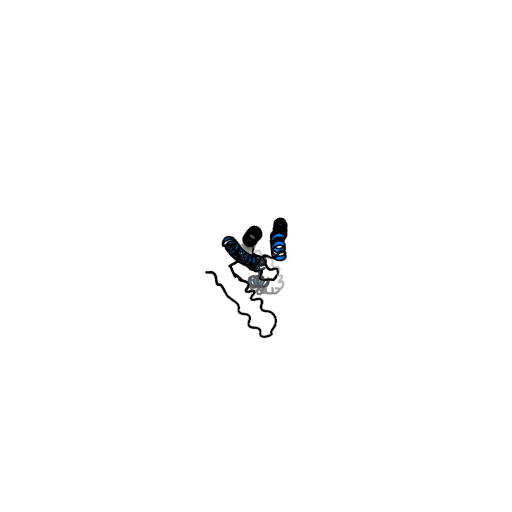 1.00 64.50 263 THR A C 1
ATOM 2153 O O . THR A 1 263 ? 16.591 1.548 0.288 1.00 64.50 263 THR A O 1
#

Secondary structure (DSSP, 8-state):
-----------------------------S-HHHHHHHHHHHHHHHHHHHHHHHHHHH-SPPPP-PPPHHHHHHTTTTSSSSTT--PPP-----------------HHHHHHHHHHHHHHHHHHHHHHHHHHHHHHHHHHHHHHHHHHHHHHHHHHHHHHHHHHHHHHHHHHHHHHHHHHHHHHHHHHHHHHHHHHHHHHHHHHHTTPEEPSSSSP-EE--SS--HHHHHHHHHHHHHHHHHHHHHHHHHHHHHHHHHHHHH-

Radius of gyration: 49.78 Å; chains: 1; bounding box: 108×40×135 Å

Organism: NCBI:txid41875

Sequence (263 aa):
MTQTTTYHHSRGGHTNQHQGGATITQSPSDSAATVELKTTLHELRQTREEISDEIKSLGPIPRRKKQSSSERQQERGGEEEEEAMMTAPKKRTRENRDSGGSLKEDPERKRSKRMFGNLVLGTLQRSKTDLLKTRDRETQRKDLLREAETKAVTRNEEIYKEFKEKYWEKREALIQKQIDLDVDMKYKQRELYRSMAADCEREIANGKLRTEALPRVFWKPKKETIQTQSMLARQPGKVEEWLKTKMMEVDDGLERIAKRKQT